Protein AF-M9M6E0-F1 (afdb_monomer)

Radius of gyration: 45.8 Å; Cα contacts (8 Å, |Δi|>4): 32; chains: 1; bounding box: 93×48×108 Å

Solvent-accessible surface area (backbone atoms only — not comparable to full-atom values): 11440 Å² total; per-residue (Å²): 133,59,72,66,59,53,52,50,52,49,52,53,52,52,49,55,54,52,54,49,54,52,36,57,73,70,68,61,60,83,78,68,93,81,53,76,69,58,56,76,75,63,64,48,94,57,34,39,86,85,77,70,43,74,64,75,74,86,47,87,81,63,52,70,94,46,72,71,65,75,50,56,62,53,67,58,52,51,54,51,51,53,52,49,62,70,67,47,79,82,61,60,78,78,70,46,75,90,62,83,51,76,61,58,53,52,59,48,48,63,55,44,60,60,47,55,55,54,50,53,50,48,52,53,51,52,50,51,52,50,53,52,52,51,34,54,74,72,69,50,61,92,84,58,89,77,79,53,68,70,60,55,53,52,50,52,52,51,52,50,56,56,53,52,54,56,54,55,56,60,59,62,70,75,72,77,86,82,87,85,89,89,132

Sequence (183 aa):
MSMEAFSHARKQKLLLLRQRRNDEQSGQASLRSNDAGLLIKRHFRNYDPITGQMRRFTSARDLPDTVEKDVDGLQQSTLADDERRRKEDLDLTNIAPKRPNWDLKRDLEKRLRRLERADKQAILVLTRQRIQAQQKAAGLDANSGDRNEASVAGLSAEIAATATADFDAASNLSQDDSESDDE

InterPro domains:
  IPR013169 mRNA splicing factor Cwf18-like [PF08315] (2-131)
  IPR013169 mRNA splicing factor Cwf18-like [PTHR31551] (2-139)

Mean predicted aligned error: 20.95 Å

Secondary structure (DSSP, 8-state):
--HHHHHHHHHHHHHHHHHHHHHHHTT-TTS----THHHHH---TTB-TTT--B----STTSSPP-HHHHHTTHHHHHHHHHHHHHHS---HHHHS-SSPPHHHHHHHHHHHHHHHHHHHHHHHHHHHHHHHHHHHHTT--TT-S---HHHHHHHHHHHHHHHHHHHHHHHHTTSSS------

Structure (mmCIF, N/CA/C/O backbone):
data_AF-M9M6E0-F1
#
_entry.id   AF-M9M6E0-F1
#
loop_
_atom_site.group_PDB
_atom_site.id
_atom_site.type_symbol
_atom_site.label_atom_id
_atom_site.label_alt_id
_atom_site.label_comp_id
_atom_site.label_asym_id
_atom_site.label_entity_id
_atom_site.label_seq_id
_atom_site.pdbx_PDB_ins_code
_atom_site.Cartn_x
_atom_site.Cartn_y
_atom_site.Cartn_z
_atom_site.occupancy
_atom_site.B_iso_or_equiv
_atom_site.auth_seq_id
_atom_site.auth_comp_id
_atom_site.auth_asym_id
_atom_site.auth_atom_id
_atom_site.pdbx_PDB_model_num
ATOM 1 N N . MET A 1 1 ? 27.372 -29.344 -26.763 1.00 55.16 1 MET A N 1
ATOM 2 C CA . MET A 1 1 ? 28.747 -29.893 -26.870 1.00 55.16 1 MET A CA 1
ATOM 3 C C . MET A 1 1 ? 29.329 -30.001 -25.465 1.00 55.16 1 MET A C 1
ATOM 5 O O . MET A 1 1 ? 29.214 -29.034 -24.725 1.00 55.16 1 MET A O 1
ATOM 9 N N . SER A 1 2 ? 29.868 -31.163 -25.077 1.00 80.88 2 SER A N 1
ATOM 10 C CA . SER A 1 2 ? 30.401 -31.415 -23.721 1.00 80.88 2 SER A CA 1
ATOM 11 C C . SER A 1 2 ? 31.633 -30.549 -23.416 1.00 80.88 2 SER A C 1
ATOM 13 O O . SER A 1 2 ? 32.454 -30.313 -24.304 1.00 80.88 2 SER A O 1
ATOM 15 N N . MET A 1 3 ? 31.787 -30.106 -22.162 1.00 77.12 3 MET A N 1
ATOM 16 C CA . MET A 1 3 ? 32.963 -29.360 -21.673 1.00 77.12 3 MET A CA 1
ATOM 17 C C . MET A 1 3 ? 34.285 -30.083 -21.957 1.00 77.12 3 MET A C 1
ATOM 19 O O . MET A 1 3 ? 35.303 -29.457 -22.258 1.00 77.12 3 MET A O 1
ATOM 23 N N . GLU A 1 4 ? 34.256 -31.410 -21.928 1.00 85.62 4 GLU A N 1
ATOM 24 C CA . GLU A 1 4 ? 35.408 -32.259 -22.208 1.00 85.62 4 GLU A CA 1
ATOM 25 C C . GLU A 1 4 ? 35.837 -32.175 -23.684 1.00 85.62 4 GLU A C 1
ATOM 27 O O . GLU A 1 4 ? 37.022 -32.081 -23.998 1.00 85.62 4 GLU A O 1
ATOM 32 N N . ALA A 1 5 ? 34.881 -32.065 -24.612 1.00 85.38 5 ALA A N 1
ATOM 33 C CA . ALA A 1 5 ? 35.184 -31.882 -26.031 1.00 85.38 5 ALA A CA 1
ATOM 34 C C . ALA A 1 5 ? 35.875 -30.530 -26.300 1.00 85.38 5 ALA A C 1
ATOM 36 O O . ALA A 1 5 ? 36.823 -30.455 -27.087 1.00 85.38 5 ALA A O 1
ATOM 37 N N . PHE A 1 6 ? 35.456 -29.464 -25.607 1.00 80.94 6 PHE A N 1
ATOM 38 C CA . PHE A 1 6 ? 36.087 -28.144 -25.717 1.00 80.94 6 PHE A CA 1
ATOM 39 C C . PHE A 1 6 ? 37.513 -28.123 -25.153 1.00 80.94 6 PHE A C 1
ATOM 41 O O . PHE A 1 6 ? 38.402 -27.498 -25.743 1.00 80.94 6 PHE A O 1
ATOM 48 N N . SER A 1 7 ? 37.756 -28.812 -24.034 1.00 87.56 7 SER A N 1
ATOM 49 C CA . SER A 1 7 ? 39.085 -28.876 -23.417 1.00 87.56 7 SER A CA 1
ATOM 50 C C . SER A 1 7 ? 40.077 -29.646 -24.301 1.00 87.56 7 SER A C 1
ATOM 52 O O . SER A 1 7 ? 41.196 -29.170 -24.531 1.00 87.56 7 SER A O 1
ATOM 54 N N . HIS A 1 8 ? 39.647 -30.765 -24.893 1.00 89.25 8 HIS A N 1
ATOM 55 C CA . HIS A 1 8 ? 40.446 -31.538 -25.843 1.00 89.25 8 HIS A CA 1
ATOM 56 C C . HIS A 1 8 ? 40.757 -30.750 -27.120 1.00 89.25 8 HIS A C 1
ATOM 58 O O . HIS A 1 8 ? 41.925 -30.686 -27.515 1.00 89.25 8 HIS A O 1
ATOM 64 N N . ALA A 1 9 ? 39.770 -30.068 -27.708 1.00 86.50 9 ALA A N 1
ATOM 65 C CA . ALA A 1 9 ? 39.982 -29.223 -28.884 1.00 86.50 9 ALA A CA 1
ATOM 66 C C . ALA A 1 9 ? 40.978 -28.079 -28.604 1.00 86.50 9 ALA A C 1
ATOM 68 O O . ALA A 1 9 ? 41.870 -27.798 -29.411 1.00 86.50 9 ALA A O 1
ATOM 69 N N . ARG A 1 10 ? 40.899 -27.447 -27.422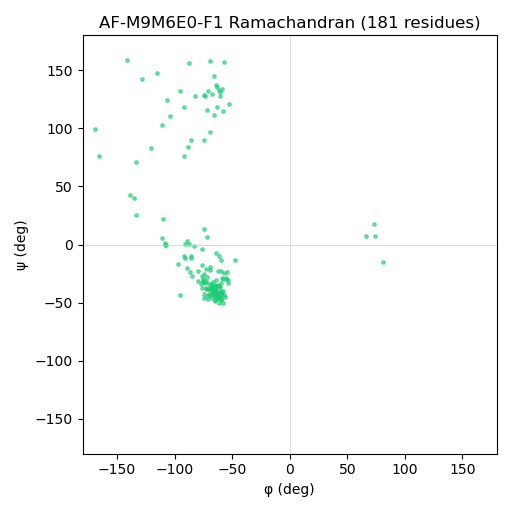 1.00 85.44 10 ARG A N 1
ATOM 70 C CA . ARG A 1 10 ? 41.856 -26.409 -27.000 1.00 85.44 10 ARG A CA 1
ATOM 71 C C . ARG A 1 10 ? 43.262 -26.971 -26.811 1.00 85.44 10 ARG A C 1
ATOM 73 O O . ARG A 1 10 ? 44.225 -26.340 -27.245 1.00 85.44 10 ARG A O 1
ATOM 80 N N . LYS A 1 11 ? 43.393 -28.145 -26.187 1.00 90.75 11 LYS A N 1
ATOM 81 C CA . LYS A 1 11 ? 44.685 -28.819 -25.989 1.00 90.75 11 LYS A CA 1
ATOM 82 C C . LYS A 1 11 ? 45.340 -29.152 -27.329 1.00 90.75 11 LYS A C 1
ATOM 84 O O . LYS A 1 11 ? 46.509 -28.831 -27.522 1.00 90.75 11 LYS A O 1
ATOM 89 N N . GLN A 1 12 ? 44.579 -29.711 -28.268 1.00 86.56 12 GLN A N 1
ATOM 90 C CA . GLN A 1 12 ? 45.041 -30.000 -29.629 1.00 86.56 12 GLN A CA 1
ATOM 91 C C . GLN A 1 12 ? 45.489 -28.723 -30.352 1.00 86.56 12 GLN A C 1
ATOM 93 O O . GLN A 1 12 ? 46.601 -28.666 -30.871 1.00 86.56 12 GLN A O 1
ATOM 98 N N . LYS A 1 13 ? 44.687 -27.651 -30.295 1.00 83.38 13 LYS A N 1
ATOM 99 C CA . LYS A 1 13 ? 45.038 -26.351 -30.888 1.00 83.38 13 LYS A CA 1
ATOM 100 C C . LYS A 1 13 ? 46.329 -25.765 -30.307 1.00 83.38 13 LYS A C 1
ATOM 102 O O . LYS A 1 13 ? 47.163 -25.253 -31.050 1.00 83.38 13 LYS A O 1
ATOM 107 N N . LEU A 1 14 ? 46.510 -25.832 -28.988 1.00 84.75 14 LEU A N 1
ATOM 108 C CA . LEU A 1 14 ? 47.720 -25.335 -28.324 1.00 84.75 14 LEU A CA 1
ATOM 109 C C . LEU A 1 14 ? 48.963 -26.150 -28.689 1.00 84.75 14 LEU A C 1
ATOM 111 O O . LEU A 1 14 ? 50.039 -25.569 -28.824 1.00 84.75 14 LEU A O 1
ATOM 115 N N . LEU A 1 15 ? 48.828 -27.466 -28.865 1.00 86.50 15 LEU A N 1
ATOM 116 C CA . LEU A 1 15 ? 49.923 -28.318 -29.330 1.00 86.50 15 LEU A CA 1
ATOM 117 C C . LEU A 1 15 ? 50.363 -27.934 -30.746 1.00 86.50 15 LEU A C 1
ATOM 119 O O . LEU A 1 15 ? 51.554 -27.718 -30.954 1.00 86.50 15 LEU A O 1
ATOM 123 N N . LEU A 1 16 ? 49.415 -27.740 -31.668 1.00 82.00 16 LEU A N 1
ATOM 124 C CA . LEU A 1 16 ? 49.704 -27.288 -33.035 1.00 82.00 16 LEU A CA 1
ATOM 125 C C . LEU A 1 16 ? 50.400 -25.915 -33.054 1.00 82.00 16 LEU A C 1
ATOM 127 O O . LEU A 1 16 ? 51.373 -25.716 -33.778 1.00 82.00 16 LEU A O 1
ATOM 131 N N . LEU A 1 17 ? 49.957 -24.973 -32.211 1.00 79.06 17 LEU A N 1
ATOM 132 C CA . LEU A 1 17 ? 50.598 -23.656 -32.088 1.00 79.06 17 LEU A CA 1
ATOM 133 C C . LEU A 1 17 ? 52.020 -23.735 -31.513 1.00 79.06 17 LEU A C 1
ATOM 135 O O . LEU A 1 17 ? 52.896 -22.985 -31.944 1.00 79.06 17 LEU A O 1
ATOM 139 N N . ARG A 1 18 ? 52.264 -24.626 -30.543 1.00 83.69 18 ARG A N 1
ATOM 140 C CA . ARG A 1 18 ? 53.599 -24.829 -29.957 1.00 83.69 18 ARG A CA 1
ATOM 141 C C . ARG A 1 18 ? 54.564 -25.479 -30.945 1.00 83.69 18 ARG A C 1
ATOM 143 O O . ARG A 1 18 ? 55.693 -25.013 -31.034 1.00 83.69 18 ARG A O 1
ATOM 150 N N . GLN A 1 19 ? 54.117 -26.501 -31.677 1.00 79.69 19 GLN A N 1
ATOM 151 C CA . GLN A 1 19 ? 54.906 -27.148 -32.733 1.00 79.69 19 GLN A CA 1
ATOM 152 C C . GLN A 1 19 ? 55.323 -26.123 -33.792 1.00 79.69 19 GLN A C 1
ATOM 154 O O . GLN A 1 19 ? 56.512 -25.928 -34.014 1.00 79.69 19 GLN A O 1
ATOM 159 N N . ARG A 1 20 ? 54.368 -25.331 -34.293 1.00 69.19 20 ARG A N 1
ATOM 160 C CA . ARG A 1 20 ? 54.651 -24.256 -35.251 1.00 69.19 20 ARG A CA 1
ATOM 161 C C . ARG A 1 20 ? 55.661 -23.226 -34.739 1.00 69.19 20 ARG A C 1
ATOM 163 O O . ARG A 1 20 ? 56.528 -22.800 -35.492 1.00 69.19 20 ARG A O 1
ATOM 170 N N . ARG A 1 21 ? 55.551 -22.786 -33.479 1.00 79.50 21 ARG A N 1
ATOM 171 C CA . ARG A 1 21 ? 56.511 -21.823 -32.908 1.00 79.50 21 ARG A CA 1
ATOM 172 C C . ARG A 1 21 ? 57.936 -22.387 -32.918 1.00 79.50 21 ARG A C 1
ATOM 174 O O . ARG A 1 21 ? 58.876 -21.633 -33.146 1.00 79.50 21 ARG A O 1
ATOM 181 N N . ASN A 1 22 ? 58.085 -23.690 -32.684 1.00 79.94 22 ASN A N 1
ATOM 182 C CA . ASN A 1 22 ? 59.382 -24.355 -32.743 1.00 79.94 22 ASN A CA 1
ATOM 183 C C . ASN A 1 22 ? 59.900 -24.444 -34.192 1.00 79.94 22 ASN A C 1
ATOM 185 O O . ASN A 1 22 ? 61.084 -24.207 -34.411 1.00 79.94 22 ASN A O 1
ATOM 189 N N . ASP A 1 23 ? 59.025 -24.692 -35.172 1.00 73.19 23 ASP A N 1
ATOM 190 C CA . ASP A 1 23 ? 59.373 -24.723 -36.606 1.00 73.19 23 ASP A CA 1
ATOM 191 C C . ASP A 1 23 ? 59.757 -23.335 -37.163 1.00 73.19 23 ASP A C 1
ATOM 193 O O . ASP A 1 23 ? 60.631 -23.207 -38.023 1.00 73.19 23 ASP A O 1
ATOM 197 N N . GLU A 1 24 ? 59.123 -22.271 -36.653 1.00 69.12 24 GLU A N 1
ATOM 198 C CA . GLU A 1 24 ? 59.487 -20.876 -36.944 1.00 69.12 24 GLU A CA 1
ATOM 199 C C . GLU A 1 24 ? 60.861 -20.518 -36.343 1.00 69.12 24 GLU A C 1
ATOM 201 O O . GLU A 1 24 ? 61.642 -19.816 -36.982 1.00 69.12 24 GLU A O 1
ATOM 206 N N . GLN A 1 25 ? 61.193 -21.033 -35.152 1.00 73.50 25 GLN A N 1
ATOM 207 C CA . GLN A 1 25 ? 62.494 -20.816 -34.501 1.00 73.50 25 GLN A CA 1
ATOM 208 C C . GLN A 1 25 ? 63.635 -21.636 -35.119 1.00 73.50 25 GLN A C 1
ATOM 210 O O . GLN A 1 25 ? 64.778 -21.185 -35.102 1.00 73.50 25 GLN A O 1
ATOM 215 N N . SER A 1 26 ? 63.346 -22.814 -35.677 1.00 73.62 26 SER A N 1
ATOM 216 C CA . SER A 1 26 ? 64.329 -23.671 -36.354 1.00 73.62 26 SER A CA 1
ATOM 217 C C . SER A 1 26 ? 64.582 -23.282 -37.819 1.00 73.62 26 SER A C 1
ATOM 219 O O . SER A 1 26 ? 65.407 -23.904 -38.486 1.00 73.62 26 SER A O 1
ATOM 221 N N . GLY A 1 27 ? 63.890 -22.257 -38.336 1.00 61.59 27 GLY A N 1
ATOM 222 C CA . GLY A 1 27 ? 64.079 -21.736 -39.694 1.00 61.59 27 GLY A CA 1
ATOM 223 C C . GLY A 1 27 ? 63.516 -22.621 -40.815 1.00 61.59 27 GLY A C 1
ATOM 224 O O . GLY A 1 27 ? 63.712 -22.310 -41.988 1.00 61.59 27 GLY A O 1
ATOM 225 N N . GLN A 1 28 ? 62.786 -23.696 -40.494 1.00 59.38 28 GLN A N 1
ATOM 226 C CA . GLN A 1 28 ? 62.188 -24.619 -41.476 1.00 59.38 28 GLN A CA 1
ATOM 227 C C . GLN A 1 28 ? 60.789 -24.197 -41.971 1.00 59.38 28 GLN A C 1
ATOM 229 O O . GLN A 1 28 ? 60.199 -24.866 -42.821 1.00 59.38 28 GLN A O 1
ATOM 234 N N . ALA A 1 29 ? 60.259 -23.065 -41.497 1.00 56.12 29 ALA A N 1
ATOM 235 C CA . ALA A 1 29 ? 58.880 -22.626 -41.735 1.00 56.12 29 ALA A CA 1
ATOM 236 C C . ALA A 1 29 ? 58.499 -22.309 -43.202 1.00 56.12 29 ALA A C 1
ATOM 238 O O . ALA A 1 29 ? 57.326 -22.075 -43.483 1.00 56.12 29 ALA A O 1
ATOM 239 N N . SER A 1 30 ? 59.444 -22.301 -44.148 1.00 51.59 30 SER A N 1
ATOM 240 C CA . SER A 1 30 ? 59.184 -21.870 -45.534 1.00 51.59 30 SER A CA 1
ATOM 241 C C . SER A 1 30 ? 58.636 -22.971 -46.465 1.00 51.59 30 SER A C 1
ATOM 243 O O . SER A 1 30 ? 58.206 -22.676 -47.575 1.00 51.59 30 SER A O 1
ATOM 245 N N . LEU A 1 31 ? 58.626 -24.246 -46.050 1.00 50.31 31 LEU A N 1
ATOM 246 C CA . LEU A 1 31 ? 58.401 -25.379 -46.972 1.00 50.31 31 LEU A CA 1
ATOM 247 C C . LEU A 1 31 ? 57.050 -26.106 -46.848 1.00 50.31 31 LEU A C 1
ATOM 249 O O . LEU A 1 31 ? 56.812 -27.055 -47.593 1.00 50.31 31 LEU A O 1
ATOM 253 N N . ARG A 1 32 ? 56.137 -25.685 -45.964 1.00 51.12 32 ARG A N 1
ATOM 254 C CA . ARG A 1 32 ? 54.793 -26.292 -45.857 1.00 51.12 32 ARG A CA 1
ATOM 255 C C . ARG A 1 32 ? 53.702 -25.256 -46.109 1.00 51.12 32 ARG A C 1
ATOM 257 O O . ARG A 1 32 ? 53.132 -24.668 -45.200 1.00 51.12 32 ARG A O 1
ATOM 264 N N . SER A 1 33 ? 53.430 -25.029 -47.388 1.00 49.62 33 SER A N 1
ATOM 265 C CA . SER A 1 33 ? 52.519 -24.009 -47.921 1.00 49.62 33 SER A CA 1
ATOM 266 C C . SER A 1 33 ? 51.017 -24.300 -47.760 1.00 49.62 33 SER A C 1
ATOM 268 O O . SER A 1 33 ? 50.220 -23.600 -48.370 1.00 49.62 33 SER A O 1
ATOM 270 N N . ASN A 1 34 ? 50.602 -25.275 -46.941 1.00 56.59 34 ASN A N 1
ATOM 271 C CA . ASN A 1 34 ? 49.201 -25.720 -46.865 1.00 56.59 34 ASN A CA 1
ATOM 272 C C . ASN A 1 34 ? 48.675 -25.910 -45.430 1.00 56.59 34 ASN A C 1
ATOM 274 O O . ASN A 1 34 ? 47.926 -26.847 -45.170 1.00 56.59 34 ASN A O 1
ATOM 278 N N . ASP A 1 35 ? 49.024 -25.026 -44.490 1.00 51.31 35 ASP A N 1
ATOM 279 C CA . ASP A 1 35 ? 48.499 -25.124 -43.124 1.00 51.31 35 ASP A CA 1
ATOM 280 C C . ASP A 1 35 ? 47.454 -24.050 -42.803 1.00 51.31 35 ASP A C 1
ATOM 282 O O . ASP A 1 35 ? 47.717 -22.843 -42.817 1.00 51.31 35 ASP A O 1
ATOM 286 N N . ALA A 1 36 ? 46.275 -24.522 -42.384 1.00 55.03 36 ALA A N 1
ATOM 287 C CA . ALA A 1 36 ? 45.150 -23.768 -41.818 1.00 55.03 36 ALA A CA 1
ATOM 288 C C . ALA A 1 36 ? 45.546 -22.761 -40.708 1.00 55.03 36 ALA A C 1
ATOM 290 O O . ALA A 1 36 ? 44.778 -21.869 -40.347 1.00 55.03 36 ALA A O 1
ATOM 291 N N . GLY A 1 37 ? 46.770 -22.851 -40.180 1.00 55.72 37 GLY A N 1
ATOM 292 C CA . GLY A 1 37 ? 47.357 -21.881 -39.262 1.00 55.72 37 GLY A CA 1
ATOM 293 C C . GLY A 1 37 ? 47.689 -20.513 -39.879 1.00 55.72 37 GLY A C 1
ATOM 294 O O . GLY A 1 37 ? 47.789 -19.536 -39.132 1.00 55.72 37 GLY A O 1
ATOM 295 N N . LEU A 1 38 ? 47.868 -20.391 -41.200 1.00 55.25 38 LEU A N 1
ATOM 296 C CA . LEU A 1 38 ? 48.040 -19.087 -41.863 1.00 55.25 38 LEU A CA 1
ATOM 297 C C . LEU A 1 38 ? 46.722 -18.302 -41.945 1.00 55.25 38 LEU A C 1
ATOM 299 O O . LEU A 1 38 ? 46.749 -17.081 -41.780 1.00 55.25 38 LEU A O 1
ATOM 303 N N . LEU A 1 39 ? 45.582 -18.992 -42.091 1.00 55.59 39 LEU A N 1
ATOM 304 C CA . LEU A 1 39 ? 44.243 -18.384 -42.054 1.00 55.59 39 LEU A CA 1
ATOM 305 C C . LEU A 1 39 ? 43.999 -17.693 -40.706 1.00 55.59 39 LEU A C 1
ATOM 307 O O . LEU A 1 39 ? 43.678 -16.508 -40.672 1.00 55.59 39 LEU A O 1
ATOM 311 N N . ILE A 1 40 ? 44.301 -18.380 -39.598 1.00 56.88 40 ILE A N 1
ATOM 312 C CA . ILE A 1 40 ? 44.114 -17.862 -38.230 1.00 56.88 40 ILE A CA 1
ATOM 313 C C . ILE A 1 40 ? 44.901 -16.558 -37.981 1.00 56.88 40 ILE A C 1
ATOM 315 O O . ILE A 1 40 ? 44.476 -15.730 -37.177 1.00 56.88 40 ILE A O 1
ATOM 319 N N . LYS A 1 41 ? 46.040 -16.346 -38.660 1.00 59.31 41 LYS A N 1
ATOM 320 C CA . LYS A 1 41 ? 46.930 -15.188 -38.436 1.00 59.31 41 LYS A CA 1
ATOM 321 C C . LYS A 1 41 ? 46.613 -13.979 -39.334 1.00 59.31 41 LYS A C 1
ATOM 323 O O . LYS A 1 41 ? 47.160 -12.908 -39.086 1.00 59.31 41 LYS A O 1
ATOM 328 N N . ARG A 1 42 ? 45.746 -14.102 -40.352 1.00 62.19 42 ARG A N 1
ATOM 329 C CA . ARG A 1 42 ? 45.405 -12.997 -41.280 1.00 62.19 42 ARG A CA 1
ATOM 330 C C . ARG A 1 42 ? 43.915 -12.924 -41.630 1.00 62.19 42 ARG A C 1
ATOM 332 O O . ARG A 1 42 ? 43.561 -12.669 -42.777 1.00 62.19 42 ARG A O 1
ATOM 339 N N . HIS A 1 43 ? 43.028 -13.096 -40.654 1.00 62.47 43 HIS A N 1
ATOM 340 C CA . HIS A 1 43 ? 41.628 -12.720 -40.855 1.00 62.47 43 HIS A CA 1
ATOM 341 C C . HIS A 1 43 ? 41.501 -11.194 -40.798 1.00 62.47 4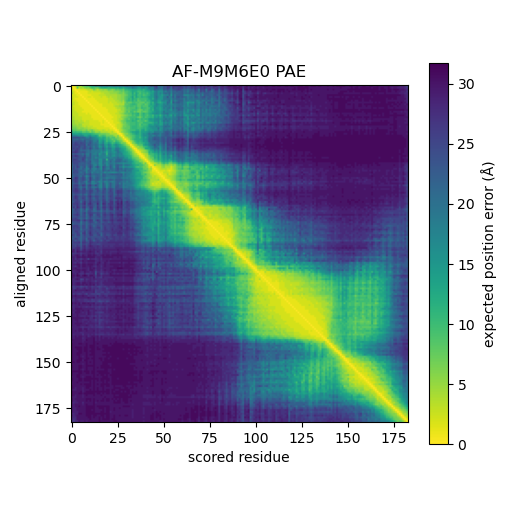3 HIS A C 1
ATOM 343 O O . HIS A 1 43 ? 41.330 -10.591 -39.740 1.00 62.47 43 HIS A O 1
ATOM 349 N N . PHE A 1 44 ? 41.644 -10.550 -41.954 1.00 70.69 44 PHE A N 1
ATOM 350 C CA . PHE A 1 44 ? 41.276 -9.150 -42.102 1.00 70.69 44 PHE A CA 1
ATOM 351 C C . PHE A 1 44 ? 39.768 -9.018 -41.877 1.00 70.69 44 PHE A C 1
ATOM 353 O O . PHE A 1 44 ? 38.993 -9.799 -42.415 1.00 70.69 44 PHE A O 1
ATOM 360 N N . ARG A 1 45 ? 39.342 -8.005 -41.114 1.00 75.44 45 ARG A N 1
ATOM 361 C CA . ARG A 1 45 ? 37.921 -7.767 -40.767 1.00 75.44 45 ARG A CA 1
ATOM 362 C C . ARG A 1 45 ? 37.007 -7.671 -42.002 1.00 75.44 45 ARG A C 1
ATOM 364 O O . ARG A 1 45 ? 35.812 -7.947 -41.906 1.00 75.44 45 ARG A O 1
ATOM 371 N N . ASN A 1 46 ? 37.599 -7.318 -43.144 1.00 77.94 46 ASN A N 1
ATOM 372 C CA . ASN A 1 46 ? 36.957 -7.148 -44.444 1.00 77.94 46 ASN A CA 1
ATOM 373 C C . ASN A 1 46 ? 36.902 -8.438 -45.279 1.00 77.94 46 ASN A C 1
ATOM 375 O O . ASN A 1 46 ? 36.470 -8.368 -46.421 1.00 77.94 46 ASN A O 1
ATOM 379 N N . TYR A 1 47 ? 37.361 -9.584 -44.769 1.00 80.56 47 TYR A N 1
ATOM 380 C CA . TYR A 1 47 ? 37.391 -10.854 -45.496 1.00 80.56 47 TYR A CA 1
ATOM 381 C C . TYR A 1 47 ? 36.728 -11.966 -44.685 1.00 80.56 47 TYR A C 1
ATOM 383 O O . TYR A 1 47 ? 36.868 -12.023 -43.461 1.00 80.56 47 TYR A O 1
ATOM 391 N N . ASP A 1 48 ? 36.014 -12.853 -45.369 1.00 77.06 48 ASP A N 1
ATOM 392 C CA . ASP A 1 48 ? 35.347 -13.981 -44.729 1.00 77.06 48 ASP A CA 1
ATOM 393 C C . ASP A 1 48 ? 36.366 -15.060 -44.339 1.00 77.06 48 ASP A C 1
ATOM 395 O O . ASP A 1 48 ? 37.157 -15.503 -45.174 1.00 77.06 48 ASP A O 1
ATOM 399 N N . PRO A 1 49 ? 36.363 -15.532 -43.080 1.00 73.50 49 PRO A N 1
ATOM 400 C CA . PRO A 1 49 ? 37.390 -16.445 -42.588 1.00 73.50 49 PRO A CA 1
ATOM 401 C C . PRO A 1 49 ? 37.318 -17.847 -43.208 1.00 73.50 49 PRO A C 1
ATOM 403 O O . PRO A 1 49 ? 38.305 -18.576 -43.153 1.00 73.50 49 PRO A O 1
ATOM 406 N N . ILE A 1 50 ? 36.168 -18.214 -43.787 1.00 72.19 50 ILE A N 1
ATOM 407 C CA . ILE A 1 50 ? 35.909 -19.528 -44.394 1.00 72.19 50 ILE A CA 1
ATOM 408 C C . ILE A 1 50 ? 36.156 -19.495 -45.907 1.00 72.19 50 ILE A C 1
ATOM 410 O O . ILE A 1 50 ? 36.760 -20.414 -46.449 1.00 72.19 50 ILE A O 1
ATOM 414 N N . THR A 1 51 ? 35.705 -18.442 -46.592 1.00 74.69 51 THR A N 1
ATOM 415 C CA . THR A 1 51 ? 35.787 -18.337 -48.060 1.00 74.69 51 THR A CA 1
ATOM 416 C C . THR A 1 51 ? 36.996 -17.531 -48.534 1.00 74.69 51 THR A C 1
ATOM 418 O O . THR A 1 51 ? 37.358 -17.615 -49.705 1.00 74.69 51 THR A O 1
ATOM 421 N N . GLY A 1 52 ? 37.628 -16.741 -47.658 1.00 72.50 52 GLY A N 1
ATOM 422 C CA . GLY A 1 52 ? 38.766 -15.881 -47.989 1.00 72.50 52 GLY A CA 1
ATOM 423 C C . GLY A 1 52 ? 38.433 -14.738 -48.952 1.00 72.50 52 GLY A C 1
ATOM 424 O O . GLY A 1 52 ? 39.343 -14.049 -49.404 1.00 72.50 52 GLY A O 1
ATOM 425 N N . GLN A 1 53 ? 37.153 -14.535 -49.278 1.00 78.50 53 GLN A N 1
ATOM 426 C CA . GLN A 1 53 ? 36.678 -13.488 -50.181 1.00 78.50 53 GLN A CA 1
ATOM 427 C C . GLN A 1 53 ? 36.413 -12.185 -49.425 1.00 78.50 53 GLN A C 1
ATOM 429 O O . GLN A 1 53 ? 36.179 -12.192 -48.214 1.00 78.50 53 GLN A O 1
ATOM 434 N N . MET A 1 54 ? 36.452 -11.056 -50.137 1.00 76.94 54 MET A N 1
ATOM 435 C CA . MET A 1 54 ? 36.140 -9.754 -49.547 1.00 76.94 54 MET A CA 1
ATOM 436 C C . MET A 1 54 ? 34.654 -9.693 -49.172 1.00 76.94 54 MET A C 1
ATOM 438 O O . MET A 1 54 ? 33.790 -9.973 -50.001 1.00 76.94 54 MET A O 1
ATOM 442 N N . ARG A 1 55 ? 34.358 -9.291 -47.935 1.00 73.69 55 ARG A N 1
ATOM 443 C CA . ARG A 1 55 ? 33.005 -9.042 -47.431 1.00 73.69 55 ARG A CA 1
ATOM 444 C C . ARG A 1 55 ? 32.427 -7.847 -48.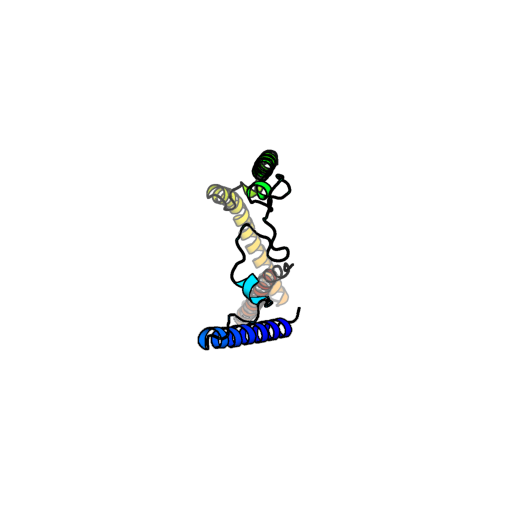178 1.00 73.69 55 ARG A C 1
ATOM 446 O O . ARG A 1 55 ? 32.908 -6.725 -48.024 1.00 73.69 55 ARG A O 1
ATOM 453 N N . ARG A 1 56 ? 31.419 -8.089 -49.015 1.00 74.19 56 ARG A N 1
ATOM 454 C CA . ARG A 1 56 ? 30.714 -7.046 -49.770 1.00 74.19 56 ARG A CA 1
ATOM 455 C C . ARG A 1 56 ? 29.366 -6.816 -49.095 1.00 74.19 56 ARG A C 1
ATOM 457 O O . ARG A 1 56 ? 28.510 -7.687 -49.145 1.00 74.19 56 ARG A O 1
ATOM 464 N N . PHE A 1 57 ? 29.186 -5.656 -48.470 1.00 67.75 57 PHE A N 1
ATOM 465 C CA . PHE A 1 57 ? 27.874 -5.198 -48.011 1.00 67.75 57 PHE A CA 1
ATOM 466 C C . PHE A 1 57 ? 27.205 -4.492 -49.190 1.00 67.75 57 PHE A C 1
ATOM 468 O O . PHE A 1 57 ? 27.463 -3.318 -49.443 1.00 67.75 57 PHE A O 1
ATOM 475 N N . THR A 1 58 ? 26.456 -5.241 -49.997 1.00 65.12 58 THR A N 1
ATOM 476 C CA . THR A 1 58 ? 25.849 -4.715 -51.232 1.00 65.12 58 THR A CA 1
ATOM 477 C C . THR A 1 58 ? 24.465 -4.125 -51.001 1.00 65.12 58 THR A C 1
ATOM 479 O O . THR A 1 58 ? 24.002 -3.312 -51.797 1.00 65.12 58 THR A O 1
ATOM 482 N N . SER A 1 59 ? 23.816 -4.497 -49.898 1.00 69.19 59 SER A N 1
ATOM 483 C CA . SER A 1 59 ? 22.483 -4.031 -49.541 1.00 69.19 59 SER A CA 1
ATOM 484 C C . SER A 1 59 ? 22.347 -3.773 -48.037 1.00 69.19 59 SER A C 1
ATOM 486 O O . SER A 1 59 ? 23.067 -4.349 -47.224 1.00 69.19 59 SER A O 1
ATOM 488 N N . ALA A 1 60 ? 21.359 -2.959 -47.648 1.00 62.41 60 ALA A N 1
ATOM 489 C CA . ALA A 1 60 ? 20.975 -2.743 -46.245 1.00 62.41 60 ALA A CA 1
ATOM 490 C C . ALA A 1 60 ? 20.528 -4.035 -45.517 1.00 62.41 60 ALA A C 1
ATOM 492 O O . ALA A 1 60 ? 20.428 -4.061 -44.289 1.00 62.41 60 ALA A O 1
ATOM 493 N N . ARG A 1 61 ? 20.271 -5.108 -46.280 1.00 63.31 61 ARG A N 1
ATOM 494 C CA . ARG A 1 61 ? 19.970 -6.464 -45.801 1.00 63.31 61 ARG A CA 1
ATOM 495 C C . ARG A 1 61 ? 21.216 -7.248 -45.384 1.00 63.31 61 ARG A C 1
ATOM 497 O O . ARG A 1 61 ? 21.088 -8.167 -44.587 1.00 63.31 61 ARG A O 1
ATOM 504 N N . ASP A 1 62 ? 22.387 -6.871 -45.895 1.00 66.44 62 ASP A N 1
ATOM 505 C CA . ASP A 1 62 ? 23.666 -7.518 -45.576 1.00 66.44 62 ASP A CA 1
ATOM 506 C C . ASP A 1 62 ? 24.297 -6.933 -44.300 1.00 66.44 62 ASP A C 1
ATOM 508 O O . ASP A 1 62 ? 25.274 -7.479 -43.780 1.00 66.44 62 ASP A O 1
ATOM 512 N N . LEU A 1 63 ? 23.771 -5.802 -43.808 1.00 69.19 63 LEU A N 1
ATOM 513 C CA . LEU A 1 63 ? 24.211 -5.208 -42.551 1.00 69.19 63 LEU A CA 1
ATOM 514 C C . LEU A 1 63 ? 23.740 -6.087 -41.384 1.00 69.19 63 LEU A C 1
ATOM 516 O O . LEU A 1 63 ? 22.556 -6.442 -41.343 1.00 69.19 63 LEU A O 1
ATOM 520 N N . PRO A 1 64 ? 24.636 -6.415 -40.433 1.00 70.38 64 PRO A N 1
ATOM 521 C CA . PRO A 1 64 ? 24.255 -7.139 -39.229 1.00 70.38 64 PRO A CA 1
ATOM 522 C C . PRO A 1 64 ? 23.162 -6.379 -38.482 1.00 70.38 64 PRO A C 1
ATOM 524 O O . PRO A 1 64 ? 23.010 -5.165 -38.649 1.00 70.38 64 PRO A O 1
ATOM 52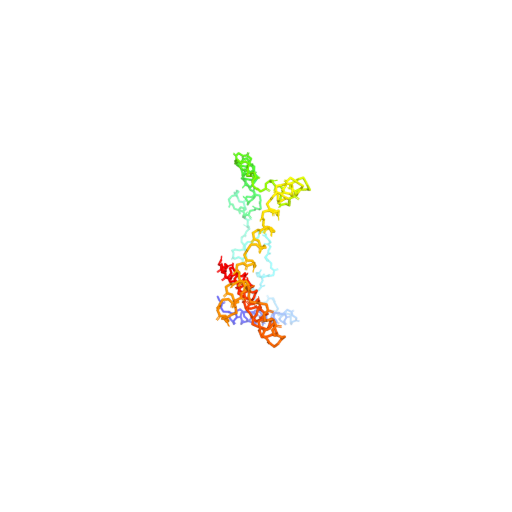7 N N . ASP A 1 65 ? 22.400 -7.100 -37.667 1.00 73.19 65 ASP A N 1
ATOM 528 C CA . ASP A 1 65 ? 21.414 -6.476 -36.796 1.00 73.19 65 ASP A CA 1
ATOM 529 C C . ASP A 1 65 ? 22.098 -5.381 -35.974 1.00 73.19 65 ASP A C 1
ATOM 531 O O . ASP A 1 65 ? 23.144 -5.614 -35.361 1.00 73.19 65 ASP A O 1
ATOM 535 N N . THR A 1 66 ? 21.615 -4.152 -36.124 1.00 81.50 66 THR A N 1
ATOM 536 C CA . THR A 1 66 ? 22.261 -2.963 -35.562 1.00 81.50 66 THR A CA 1
ATOM 537 C C . THR A 1 66 ? 21.317 -2.372 -34.530 1.00 81.50 66 THR A C 1
ATOM 539 O O . THR A 1 66 ? 20.103 -2.455 -34.696 1.00 81.50 66 THR A O 1
ATOM 542 N N . VAL A 1 67 ? 21.868 -1.766 -33.480 1.00 81.94 67 VAL A N 1
ATOM 543 C CA . VAL A 1 67 ? 21.107 -1.256 -32.326 1.00 81.94 67 VAL A CA 1
ATOM 544 C C . VAL A 1 67 ? 20.003 -0.280 -32.751 1.00 81.94 67 VAL A C 1
ATOM 546 O O . VAL A 1 67 ? 18.963 -0.196 -32.113 1.00 81.94 67 VAL A O 1
ATOM 549 N N . GLU A 1 68 ? 20.183 0.434 -33.859 1.00 82.44 68 GLU A N 1
ATOM 550 C CA . GLU A 1 68 ? 19.185 1.341 -34.420 1.00 82.44 68 GLU A CA 1
ATOM 551 C C . GLU A 1 68 ? 17.915 0.613 -34.886 1.00 82.44 68 GLU A C 1
ATOM 553 O O . GLU A 1 68 ? 16.840 1.195 -34.805 1.00 82.44 68 GLU A O 1
ATOM 558 N N . LYS A 1 69 ? 18.017 -0.646 -35.339 1.00 83.31 69 LYS A N 1
ATOM 559 C CA . LYS A 1 69 ? 16.859 -1.489 -35.684 1.00 83.31 69 LYS A CA 1
ATOM 560 C C . LYS A 1 69 ? 16.165 -2.023 -34.433 1.00 83.31 69 LYS A C 1
ATOM 562 O O . LYS A 1 69 ? 14.943 -2.069 -34.408 1.00 83.31 69 LYS A O 1
ATOM 567 N N . ASP A 1 70 ? 16.936 -2.367 -33.402 1.00 81.12 70 ASP A N 1
ATOM 568 C CA . ASP A 1 70 ? 16.403 -2.845 -32.118 1.00 81.12 70 ASP A CA 1
ATOM 569 C C . ASP A 1 70 ? 15.626 -1.752 -31.369 1.00 81.12 70 ASP A C 1
ATOM 571 O O . ASP A 1 70 ? 14.682 -2.031 -30.632 1.00 81.12 70 ASP A O 1
ATOM 575 N N . VAL A 1 71 ? 16.044 -0.495 -31.536 1.00 86.62 71 VAL A N 1
ATOM 576 C CA . VAL A 1 71 ? 15.442 0.674 -30.878 1.00 86.62 71 VAL A CA 1
ATOM 577 C C . VAL A 1 71 ? 14.327 1.300 -31.727 1.00 86.62 71 VAL A C 1
ATOM 579 O O . VAL A 1 71 ? 13.554 2.119 -31.218 1.00 86.62 71 VAL A O 1
ATOM 582 N N . ASP A 1 72 ? 14.198 0.906 -32.997 1.00 86.50 72 ASP A N 1
ATOM 583 C CA . ASP A 1 72 ? 13.141 1.406 -33.872 1.00 86.50 72 ASP A CA 1
ATOM 584 C C . ASP A 1 72 ? 11.758 1.049 -33.300 1.00 86.50 72 ASP A C 1
ATOM 586 O O . ASP A 1 72 ? 11.479 -0.084 -32.913 1.00 86.50 72 ASP A O 1
ATOM 590 N N . GLY A 1 73 ? 10.887 2.049 -33.174 1.00 87.31 73 GLY A N 1
ATOM 591 C CA . GLY A 1 73 ? 9.547 1.887 -32.599 1.00 87.31 73 GLY A CA 1
ATOM 592 C C . GLY A 1 73 ? 9.450 1.872 -31.064 1.00 87.31 73 GLY A C 1
ATOM 593 O O . GLY A 1 73 ? 8.359 2.123 -30.550 1.00 87.31 73 GLY A O 1
ATOM 594 N N . LEU A 1 74 ? 10.546 1.707 -30.309 1.00 90.00 74 LEU A N 1
ATOM 595 C CA . LEU A 1 74 ? 10.508 1.703 -28.832 1.00 90.00 74 LEU A CA 1
ATOM 596 C C . LEU A 1 74 ? 9.997 3.037 -28.256 1.00 90.00 74 LEU A C 1
ATOM 598 O O . LEU A 1 74 ? 9.285 3.088 -27.254 1.00 90.00 74 LEU A O 1
ATOM 602 N N . GLN A 1 75 ? 10.342 4.146 -28.913 1.00 87.56 75 GLN A N 1
ATOM 603 C CA . GLN A 1 75 ? 9.845 5.472 -28.545 1.00 87.56 75 GLN A CA 1
ATOM 604 C C . GLN A 1 75 ? 8.338 5.614 -28.806 1.00 87.56 75 GLN A C 1
ATOM 606 O O . GLN A 1 75 ? 7.633 6.285 -28.055 1.00 87.56 75 GLN A O 1
ATOM 611 N N . GLN A 1 76 ? 7.831 4.999 -29.875 1.00 92.81 76 GLN A N 1
ATOM 612 C CA . GLN A 1 76 ? 6.410 5.068 -30.211 1.00 92.81 76 GLN A CA 1
ATOM 613 C C . GLN A 1 76 ? 5.580 4.225 -29.240 1.00 92.81 76 GLN A C 1
ATOM 615 O O . GLN A 1 76 ? 4.514 4.668 -28.816 1.00 92.81 76 GLN A O 1
ATOM 620 N N . SER A 1 77 ? 6.083 3.054 -28.833 1.00 91.75 77 SER A N 1
ATOM 621 C CA . SER A 1 77 ? 5.408 2.211 -27.844 1.00 91.75 77 SER A CA 1
ATOM 622 C C . SER A 1 77 ? 5.346 2.867 -26.466 1.00 91.75 77 SER A C 1
ATOM 624 O O . SER A 1 77 ? 4.291 2.844 -25.841 1.00 91.75 77 SER A O 1
ATOM 626 N N . THR A 1 78 ? 6.424 3.516 -26.009 1.00 91.06 78 THR A N 1
ATOM 627 C CA . THR A 1 78 ? 6.424 4.201 -24.702 1.00 91.06 78 THR A CA 1
ATOM 628 C C . THR A 1 78 ? 5.450 5.373 -24.667 1.00 91.06 78 THR A C 1
ATOM 630 O O . THR A 1 78 ? 4.692 5.506 -23.709 1.00 91.06 78 THR A O 1
ATOM 633 N N . LEU A 1 79 ? 5.398 6.179 -25.733 1.00 92.62 79 LEU A N 1
ATOM 634 C CA . LEU A 1 79 ? 4.411 7.254 -25.867 1.00 92.62 79 LEU A CA 1
ATOM 635 C C . LEU A 1 79 ? 2.973 6.712 -25.859 1.00 92.62 79 LEU A C 1
ATOM 637 O O . LEU A 1 79 ? 2.119 7.260 -25.162 1.00 92.62 79 LEU A O 1
ATOM 641 N N . ALA A 1 80 ? 2.711 5.624 -26.589 1.00 93.00 80 ALA A N 1
ATOM 642 C CA . ALA A 1 80 ? 1.392 4.996 -26.632 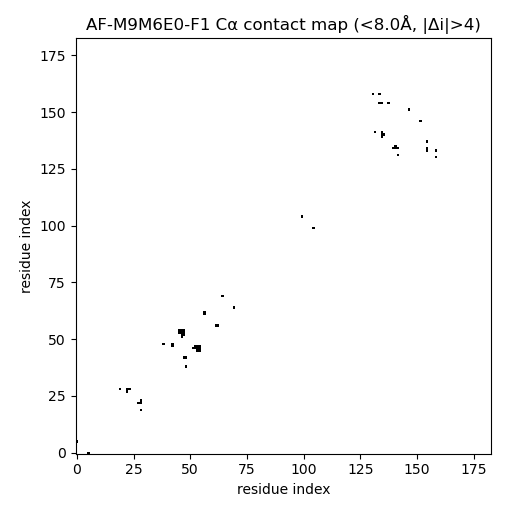1.00 93.00 80 ALA A CA 1
ATOM 643 C C . ALA A 1 80 ? 0.968 4.424 -25.267 1.00 93.00 80 ALA A C 1
ATOM 645 O O . ALA A 1 80 ? -0.186 4.583 -24.863 1.00 93.00 80 ALA A O 1
ATOM 646 N N . ASP A 1 81 ? 1.885 3.797 -24.530 1.00 89.56 81 ASP A N 1
ATOM 647 C CA . ASP A 1 81 ? 1.614 3.267 -23.191 1.00 89.56 81 ASP A CA 1
ATOM 648 C C . ASP A 1 81 ? 1.381 4.382 -22.164 1.00 89.56 81 ASP A C 1
ATOM 650 O O . ASP A 1 81 ? 0.468 4.283 -21.342 1.00 89.56 81 ASP A O 1
ATOM 654 N N . ASP A 1 82 ? 2.130 5.482 -22.243 1.00 87.81 82 ASP A N 1
ATOM 655 C CA . ASP A 1 82 ? 1.909 6.655 -21.394 1.00 87.81 82 ASP A CA 1
ATOM 656 C C . ASP A 1 82 ? 0.561 7.330 -21.675 1.00 87.81 82 ASP A C 1
ATOM 658 O O . ASP A 1 82 ? -0.098 7.823 -20.756 1.00 87.81 82 ASP A O 1
ATOM 662 N N . GLU A 1 83 ? 0.127 7.368 -22.936 1.00 88.31 83 GLU A N 1
ATOM 663 C CA . GLU A 1 83 ? -1.208 7.848 -23.300 1.00 88.31 83 GLU A CA 1
ATOM 664 C C . GLU A 1 83 ? -2.317 6.918 -22.803 1.00 88.31 83 GLU A C 1
ATOM 666 O O . GLU A 1 83 ? -3.371 7.404 -22.392 1.00 88.31 83 GLU A O 1
ATOM 671 N N . ARG A 1 84 ? -2.098 5.598 -22.812 1.00 86.12 84 ARG A N 1
ATOM 672 C CA . ARG A 1 84 ? -3.040 4.620 -22.244 1.00 86.12 84 ARG A CA 1
ATOM 673 C C . ARG A 1 84 ? -3.171 4.785 -20.735 1.00 86.12 84 ARG A C 1
ATOM 675 O O . ARG A 1 84 ? -4.287 4.954 -20.259 1.00 86.12 84 ARG A O 1
ATOM 682 N N . ARG A 1 85 ? -2.054 4.867 -20.009 1.00 81.50 85 ARG A N 1
ATOM 683 C CA . ARG A 1 85 ? -2.038 5.110 -18.554 1.00 81.50 85 ARG A CA 1
ATOM 684 C C . ARG A 1 85 ? -2.705 6.424 -18.157 1.00 81.50 85 ARG A C 1
ATOM 686 O O . ARG A 1 85 ? -3.301 6.513 -17.095 1.00 81.50 85 ARG A O 1
ATOM 693 N N . ARG A 1 86 ? -2.611 7.457 -19.001 1.00 79.19 86 ARG A N 1
ATOM 694 C CA . ARG A 1 86 ? -3.306 8.738 -18.784 1.00 79.19 86 ARG A CA 1
ATOM 695 C C . ARG A 1 86 ? -4.810 8.680 -19.069 1.00 79.19 86 ARG A C 1
ATOM 697 O O . ARG A 1 86 ? -5.533 9.528 -18.557 1.00 79.19 86 ARG A O 1
ATOM 704 N N . LYS A 1 87 ? -5.258 7.752 -19.922 1.00 78.50 87 LYS A N 1
ATOM 705 C CA . LYS A 1 87 ? -6.679 7.518 -20.242 1.00 78.50 87 LYS A CA 1
ATOM 706 C C . LYS A 1 87 ? -7.353 6.561 -19.263 1.00 78.50 87 LYS A C 1
ATOM 708 O O . LYS A 1 87 ? -8.573 6.587 -19.171 1.00 78.50 87 LYS A O 1
ATOM 713 N N . GLU A 1 88 ? -6.584 5.708 -18.592 1.00 80.69 88 GLU A N 1
ATOM 714 C CA . GLU A 1 88 ? -7.076 4.890 -17.486 1.00 80.69 88 GLU A CA 1
ATOM 715 C C . GLU A 1 88 ? -7.574 5.805 -16.359 1.00 80.69 88 GLU A C 1
ATOM 717 O O . GLU A 1 88 ? -6.921 6.789 -15.999 1.00 80.69 88 GLU A O 1
ATOM 722 N N . ASP A 1 89 ? -8.767 5.506 -15.843 1.00 72.38 89 ASP A N 1
ATOM 723 C CA . ASP A 1 89 ? -9.377 6.273 -14.762 1.00 72.38 89 ASP A CA 1
ATOM 724 C C . ASP A 1 89 ? -8.454 6.268 -13.534 1.00 72.38 89 ASP A C 1
ATOM 726 O O . ASP A 1 89 ? -7.920 5.234 -13.130 1.00 72.38 89 ASP A O 1
ATOM 730 N N . LEU A 1 90 ? -8.253 7.447 -12.939 1.00 71.25 90 LEU A N 1
ATOM 731 C CA . LEU A 1 90 ? -7.404 7.626 -11.760 1.00 71.25 90 LEU A CA 1
ATOM 732 C C . LEU A 1 90 ? -7.893 6.738 -10.608 1.00 71.25 90 LEU A C 1
ATOM 734 O O . LEU A 1 90 ? -8.964 6.974 -10.045 1.00 71.25 90 LEU A O 1
ATOM 738 N N . ASP A 1 91 ? -7.077 5.763 -10.206 1.00 76.81 91 ASP A N 1
ATOM 739 C CA . ASP A 1 91 ? -7.341 4.941 -9.027 1.00 76.81 91 ASP A CA 1
ATOM 740 C C . ASP A 1 91 ? -7.187 5.773 -7.742 1.00 76.81 91 ASP A C 1
ATOM 742 O O . ASP A 1 91 ? -6.097 5.981 -7.196 1.00 76.81 91 ASP A O 1
ATOM 746 N N . LEU A 1 92 ? -8.326 6.264 -7.250 1.00 71.56 92 LEU A N 1
ATOM 747 C CA . LEU A 1 92 ? -8.435 7.086 -6.046 1.00 71.56 92 LEU A CA 1
ATOM 748 C C . LEU A 1 92 ? -7.907 6.374 -4.792 1.00 71.56 92 LEU A C 1
ATOM 750 O O . LEU A 1 92 ? -7.531 7.043 -3.829 1.00 71.56 92 LEU A O 1
ATOM 754 N N . THR A 1 93 ? -7.862 5.040 -4.786 1.00 73.12 93 THR A N 1
ATOM 755 C CA . THR A 1 93 ? -7.428 4.263 -3.618 1.00 73.12 93 THR A CA 1
ATOM 756 C C . THR A 1 93 ? -5.913 4.303 -3.424 1.00 73.12 93 THR A C 1
ATOM 758 O O . THR A 1 93 ? -5.434 4.325 -2.290 1.00 73.12 93 THR A O 1
ATOM 761 N N . ASN A 1 94 ? -5.155 4.397 -4.518 1.00 77.19 94 ASN A N 1
ATOM 762 C CA . ASN A 1 94 ? -3.697 4.487 -4.493 1.00 77.19 94 ASN A CA 1
ATOM 763 C C . ASN A 1 94 ? -3.210 5.937 -4.293 1.00 77.19 94 ASN A C 1
ATOM 765 O O . ASN A 1 94 ? -2.146 6.175 -3.723 1.00 77.19 94 ASN A O 1
ATOM 769 N N . ILE A 1 95 ? -4.019 6.915 -4.722 1.00 74.31 95 ILE A N 1
ATOM 770 C CA . ILE A 1 95 ? -3.750 8.355 -4.569 1.00 74.31 95 ILE A CA 1
ATOM 771 C C . ILE A 1 95 ? -4.085 8.847 -3.151 1.00 74.31 95 ILE A C 1
ATOM 773 O O . ILE A 1 95 ? -3.446 9.777 -2.649 1.00 74.31 95 ILE A O 1
ATOM 777 N N . ALA A 1 96 ? -5.076 8.246 -2.485 1.00 78.19 96 ALA A N 1
ATOM 778 C CA . ALA A 1 96 ? -5.450 8.634 -1.131 1.00 78.19 96 ALA A CA 1
ATOM 779 C C . ALA A 1 96 ? -4.308 8.358 -0.126 1.00 78.19 96 ALA A C 1
ATOM 781 O O . ALA A 1 96 ? -3.685 7.292 -0.150 1.00 78.19 96 ALA A O 1
ATOM 782 N N . PRO A 1 97 ? -4.024 9.290 0.806 1.00 78.44 97 PRO A N 1
ATOM 783 C CA . PRO A 1 97 ? -2.993 9.083 1.811 1.00 78.44 97 PRO A CA 1
ATOM 784 C C . PRO A 1 97 ? -3.360 7.898 2.709 1.00 78.44 97 PRO A C 1
ATOM 786 O O . PRO A 1 97 ? -4.351 7.929 3.434 1.00 78.44 97 PRO A O 1
ATOM 789 N N . LYS A 1 98 ? -2.511 6.864 2.704 1.00 72.50 98 LYS A N 1
ATOM 790 C CA . LYS A 1 98 ? -2.705 5.632 3.492 1.00 72.50 98 LYS A CA 1
ATOM 791 C C . LYS A 1 98 ? -2.718 5.863 5.007 1.00 72.50 98 LYS A C 1
ATOM 793 O O . LYS A 1 98 ? -3.223 5.031 5.753 1.00 72.50 98 LYS A O 1
ATOM 798 N N . ARG A 1 99 ? -2.126 6.965 5.488 1.00 80.31 99 ARG A N 1
ATOM 799 C CA . ARG A 1 99 ? -2.069 7.289 6.921 1.00 80.31 99 ARG A CA 1
ATOM 800 C C . ARG A 1 99 ? -3.226 8.221 7.286 1.00 80.31 99 ARG A C 1
ATOM 802 O O . ARG A 1 99 ? -3.394 9.237 6.608 1.00 80.31 99 ARG A O 1
ATOM 809 N N . PRO A 1 100 ? -3.973 7.937 8.368 1.00 80.50 100 PRO A N 1
ATOM 810 C CA . PRO A 1 100 ? -5.039 8.821 8.813 1.00 80.50 100 PRO A CA 1
ATOM 811 C C . PRO A 1 100 ? -4.451 10.189 9.154 1.00 80.50 100 PRO A C 1
ATOM 813 O O . PRO A 1 100 ? -3.449 10.297 9.867 1.00 80.50 100 PRO A O 1
ATOM 816 N N . ASN A 1 101 ? -5.075 11.244 8.640 1.00 80.69 101 ASN A N 1
ATOM 817 C CA . ASN A 1 101 ? -4.733 12.596 9.046 1.00 80.69 101 ASN A CA 1
ATOM 818 C C . ASN A 1 101 ? -5.185 12.828 10.505 1.00 80.69 101 ASN A C 1
ATOM 820 O O . ASN A 1 101 ? -6.057 12.146 11.051 1.00 80.69 101 ASN A O 1
ATOM 824 N N . TRP A 1 102 ? -4.561 13.803 11.162 1.00 86.69 102 TRP A N 1
ATOM 825 C CA . TRP A 1 102 ? -4.898 14.199 12.534 1.00 86.69 102 TRP A CA 1
ATOM 826 C C . TRP A 1 102 ? -6.380 14.604 12.691 1.00 86.69 102 TRP A C 1
ATOM 828 O O . TRP A 1 102 ? -6.942 14.487 13.778 1.00 86.69 102 TRP A O 1
ATOM 838 N N . ASP A 1 103 ? -7.008 15.025 11.590 1.00 84.38 103 ASP A N 1
ATOM 839 C CA . ASP A 1 103 ? -8.416 15.405 11.498 1.00 84.38 103 ASP A CA 1
ATOM 840 C C . ASP A 1 103 ? -9.357 14.191 11.604 1.00 84.38 103 ASP A C 1
ATOM 842 O O . ASP A 1 103 ? -10.249 14.175 12.449 1.00 84.38 103 ASP A O 1
ATOM 846 N N . LEU A 1 104 ? -9.078 13.110 10.864 1.00 85.25 104 LEU A N 1
ATOM 847 C CA . LEU A 1 104 ? -9.798 11.836 10.965 1.00 85.25 104 LEU A CA 1
ATOM 848 C C . LEU A 1 104 ? -9.719 11.270 12.380 1.00 85.25 104 LEU A C 1
ATOM 850 O O . LEU A 1 104 ? -10.725 10.804 12.912 1.00 85.25 104 LEU A O 1
ATOM 854 N N . LYS A 1 105 ? -8.542 11.347 13.015 1.00 86.19 105 LYS A N 1
ATOM 855 C CA . LYS A 1 105 ? -8.377 10.906 14.405 1.00 86.19 105 LYS A CA 1
ATOM 856 C C . LYS A 1 105 ? -9.290 11.695 15.345 1.00 86.19 105 LYS A C 1
ATOM 858 O O . LYS A 1 105 ? -9.985 11.097 16.162 1.00 86.19 105 LYS A O 1
ATOM 863 N N . ARG A 1 106 ? -9.327 13.022 15.210 1.00 90.12 106 ARG A N 1
ATOM 864 C CA . ARG A 1 106 ? -10.147 13.903 16.053 1.00 90.12 106 ARG A CA 1
ATOM 865 C C . ARG A 1 106 ? -11.646 13.664 15.853 1.00 90.12 106 ARG A C 1
ATOM 867 O O . ARG A 1 106 ? -12.401 13.609 16.827 1.00 90.12 106 ARG A O 1
ATOM 874 N N . ASP A 1 107 ? -12.080 13.518 14.607 1.00 89.69 107 ASP A N 1
ATOM 875 C CA . ASP A 1 107 ? -13.488 13.305 14.274 1.00 89.69 107 ASP A CA 1
ATOM 876 C C . ASP A 1 107 ? -13.979 11.924 14.726 1.00 89.69 107 ASP A C 1
ATOM 878 O O . ASP A 1 107 ? -15.094 11.795 15.248 1.00 89.69 107 ASP A O 1
ATOM 882 N N . LEU A 1 108 ? -13.126 10.904 14.604 1.00 91.81 108 LEU A N 1
ATOM 883 C CA . LEU A 1 108 ? -13.377 9.559 15.113 1.00 91.81 108 LEU A CA 1
ATOM 884 C C . LEU A 1 108 ? -13.429 9.545 16.645 1.00 91.81 108 LEU A C 1
ATOM 886 O O . LEU A 1 108 ? -14.357 8.975 17.217 1.00 91.81 108 LEU A O 1
ATOM 890 N N . GLU A 1 109 ? -12.518 10.246 17.320 1.00 91.75 109 GLU A N 1
ATOM 891 C CA . GLU A 1 109 ? -12.490 10.341 18.784 1.00 91.75 109 GLU A CA 1
ATOM 892 C C . GLU A 1 109 ? -13.763 10.992 19.353 1.00 91.75 109 GLU A C 1
ATOM 894 O O . GLU A 1 109 ? -14.297 10.565 20.380 1.00 91.75 109 GLU A O 1
ATOM 899 N N . LYS A 1 110 ? -14.341 11.975 18.652 1.00 91.75 110 LYS A N 1
ATOM 900 C CA . LYS A 1 110 ? -15.634 12.568 19.033 1.00 91.75 110 LYS A CA 1
ATOM 901 C C . LYS A 1 110 ? -16.784 11.554 18.978 1.00 91.75 110 LYS A C 1
ATOM 903 O O . LYS A 1 110 ? -17.694 11.629 19.809 1.00 91.75 110 LYS A O 1
ATOM 908 N N . ARG A 1 111 ? -16.762 10.629 18.011 1.00 91.94 111 ARG A N 1
ATOM 909 C CA . ARG A 1 111 ? -17.751 9.544 17.886 1.00 91.94 111 ARG A CA 1
ATOM 910 C C . ARG A 1 111 ? -17.516 8.467 18.947 1.00 91.94 111 ARG A C 1
ATOM 912 O O . ARG A 1 111 ? -18.466 8.113 19.645 1.00 91.94 111 ARG A O 1
ATOM 919 N N . LEU A 1 112 ? -16.264 8.042 19.137 1.00 94.50 112 LEU A N 1
ATOM 920 C CA . LEU A 1 112 ? -15.873 7.073 20.166 1.00 94.50 112 LEU A CA 1
ATOM 921 C C . LEU A 1 112 ? -16.239 7.540 21.571 1.00 94.50 112 LEU A C 1
ATOM 923 O O . LEU A 1 112 ? -16.799 6.764 22.329 1.00 94.50 112 LEU A O 1
ATOM 927 N N . ARG A 1 113 ? -16.071 8.822 21.908 1.00 93.06 113 ARG A N 1
ATOM 928 C CA . ARG A 1 113 ? -16.409 9.345 23.245 1.00 93.06 113 ARG A CA 1
ATOM 929 C C . ARG A 1 113 ? -17.859 9.083 23.674 1.00 93.06 113 ARG A C 1
ATOM 931 O O . ARG A 1 113 ? -18.145 9.002 24.870 1.00 93.06 113 ARG A O 1
ATOM 938 N N . ARG A 1 114 ? -18.801 9.009 22.724 1.00 90.38 114 ARG A N 1
ATOM 939 C CA . ARG A 1 114 ? -20.198 8.642 23.018 1.00 90.38 114 ARG A CA 1
ATOM 940 C C . ARG A 1 114 ? -20.325 7.146 23.299 1.00 90.38 114 ARG A C 1
ATOM 942 O O . ARG A 1 114 ? -21.006 6.782 24.252 1.00 90.38 114 ARG A O 1
ATOM 949 N N . LEU A 1 115 ? -19.649 6.329 22.497 1.00 94.94 115 LEU A N 1
ATOM 950 C CA . LEU A 1 115 ? -19.639 4.874 22.610 1.00 94.94 115 LEU A CA 1
ATOM 951 C C . LEU A 1 115 ? -18.925 4.407 23.887 1.00 94.94 115 LEU A C 1
ATOM 953 O O . LEU A 1 115 ? -19.515 3.681 24.671 1.00 94.94 115 LEU A O 1
ATOM 957 N N . GLU A 1 116 ? -17.750 4.958 24.197 1.00 94.75 116 GLU A N 1
ATOM 958 C CA . GLU A 1 116 ? -16.954 4.637 25.391 1.00 94.75 116 GLU A CA 1
ATOM 959 C C . GLU A 1 116 ? -17.738 4.766 26.705 1.00 94.75 116 GLU A C 1
ATOM 961 O O . GLU A 1 116 ? -17.446 4.085 27.687 1.00 94.75 116 GLU A O 1
ATOM 966 N N . ARG A 1 117 ? -18.724 5.671 26.766 1.00 94.38 117 ARG A N 1
ATOM 967 C CA . ARG A 1 117 ? -19.596 5.809 27.942 1.00 94.38 117 ARG A CA 1
ATOM 968 C C . ARG A 1 117 ? -20.559 4.634 28.063 1.00 94.38 117 ARG A C 1
ATOM 970 O O . ARG A 1 117 ? -20.723 4.116 29.165 1.00 94.38 117 ARG A O 1
ATOM 977 N N . ALA A 1 118 ? -21.173 4.235 26.953 1.00 95.06 118 ALA A N 1
ATOM 978 C CA . ALA A 1 118 ? -22.058 3.080 26.897 1.00 95.06 118 ALA A CA 1
ATOM 979 C C . ALA A 1 118 ? -21.275 1.782 27.140 1.00 95.06 118 ALA A C 1
ATOM 981 O O . ALA A 1 118 ? -21.720 0.953 27.926 1.00 95.06 118 ALA A O 1
ATOM 982 N N . ASP A 1 119 ? -20.069 1.660 26.584 1.00 96.19 119 ASP A N 1
ATOM 983 C CA . ASP A 1 119 ? -19.199 0.497 26.775 1.00 96.19 119 ASP A CA 1
ATOM 984 C C . ASP A 1 119 ? -18.796 0.339 28.240 1.00 96.19 119 ASP A C 1
ATOM 986 O O . ASP A 1 119 ? -18.932 -0.741 28.806 1.00 96.19 119 ASP A O 1
ATOM 990 N N . LYS A 1 120 ? -18.389 1.423 28.915 1.00 95.44 120 LYS A N 1
ATOM 991 C CA . LYS A 1 120 ? -18.090 1.386 30.359 1.00 95.44 120 LYS A CA 1
ATOM 992 C C . LYS A 1 120 ? -19.307 0.962 31.181 1.00 95.44 120 LYS A C 1
ATOM 994 O O . LYS A 1 120 ? -19.166 0.188 32.123 1.00 95.44 120 LYS A O 1
ATOM 999 N N . GLN A 1 121 ? -20.502 1.440 30.832 1.00 95.94 121 GLN A N 1
ATOM 1000 C CA . GLN A 1 121 ? -21.738 1.014 31.495 1.00 95.94 121 GLN A CA 1
ATOM 1001 C C . GLN A 1 121 ? -22.032 -0.468 31.241 1.00 95.94 121 GLN A C 1
ATOM 1003 O O . GLN A 1 121 ? -22.345 -1.190 32.187 1.00 95.94 121 GLN A O 1
ATOM 1008 N N . ALA A 1 122 ? -21.883 -0.934 30.002 1.00 96.62 122 ALA A N 1
ATOM 1009 C CA . ALA A 1 122 ? -22.065 -2.332 29.633 1.00 96.62 122 ALA A CA 1
ATOM 1010 C C . ALA A 1 122 ? -21.070 -3.238 30.370 1.00 96.62 122 ALA A C 1
ATOM 1012 O O . ALA A 1 122 ? -21.486 -4.227 30.968 1.00 96.62 122 ALA A O 1
ATOM 1013 N N . ILE A 1 123 ? -19.790 -2.856 30.434 1.00 95.44 123 ILE A N 1
ATOM 1014 C CA . ILE A 1 123 ? -18.750 -3.563 31.194 1.00 95.44 123 ILE A CA 1
ATOM 1015 C C . ILE A 1 123 ? -19.151 -3.688 32.668 1.00 95.44 123 ILE A C 1
ATOM 1017 O O . ILE A 1 123 ? -19.062 -4.776 33.237 1.00 95.44 123 ILE A O 1
ATOM 1021 N N . LEU A 1 124 ? -19.650 -2.614 33.292 1.00 96.38 124 LEU A N 1
ATOM 1022 C CA . LEU A 1 124 ? -20.099 -2.645 34.689 1.00 96.38 124 LEU A CA 1
ATOM 1023 C C . LEU A 1 124 ? -21.307 -3.571 34.893 1.00 96.38 124 LEU A C 1
ATOM 1025 O O . LEU A 1 124 ? -21.352 -4.317 35.873 1.00 96.38 124 LEU A O 1
ATOM 1029 N N . VAL A 1 125 ? -22.279 -3.542 33.977 1.00 95.88 125 VAL A N 1
ATOM 1030 C CA . VAL A 1 125 ? -23.463 -4.413 34.029 1.00 95.88 125 VAL A CA 1
ATOM 1031 C C . VAL A 1 125 ? -23.064 -5.879 33.866 1.00 95.88 125 VAL A C 1
ATOM 1033 O O . VAL A 1 125 ? -23.468 -6.702 34.686 1.00 95.88 125 VAL A O 1
ATOM 1036 N N . LEU A 1 126 ? -22.231 -6.196 32.874 1.00 95.44 126 LEU A N 1
ATOM 1037 C CA . LEU A 1 126 ? -21.733 -7.550 32.626 1.00 95.44 126 LEU A CA 1
ATOM 1038 C C . LEU A 1 126 ? -20.912 -8.069 33.808 1.00 95.44 126 LEU A C 1
ATOM 1040 O O . LEU A 1 126 ? -21.127 -9.189 34.264 1.00 95.44 126 LEU A O 1
ATOM 1044 N N . THR A 1 127 ? -20.038 -7.234 34.374 1.00 93.56 127 THR A N 1
ATOM 1045 C CA . THR A 1 127 ? -19.253 -7.593 35.566 1.00 93.56 127 THR A CA 1
ATOM 1046 C C . THR A 1 127 ? -20.163 -7.888 36.758 1.00 93.56 127 THR A C 1
ATOM 1048 O O . THR A 1 127 ? -19.978 -8.890 37.445 1.00 93.56 127 THR A O 1
ATOM 1051 N N . ARG A 1 128 ? -21.198 -7.067 36.989 1.00 92.31 128 ARG A N 1
ATOM 1052 C CA . ARG A 1 128 ? -22.176 -7.308 38.062 1.00 92.31 128 ARG A CA 1
ATOM 1053 C C . ARG A 1 128 ? -22.943 -8.613 37.845 1.00 92.31 128 ARG A C 1
ATOM 1055 O O . ARG A 1 128 ? -23.099 -9.373 38.797 1.00 92.31 128 ARG A O 1
ATOM 1062 N N . GLN A 1 129 ? -23.415 -8.871 36.626 1.00 91.56 129 GLN A N 1
ATOM 1063 C CA . GLN A 1 129 ? -24.120 -10.110 36.288 1.00 91.56 129 GLN A CA 1
ATOM 1064 C C . GLN A 1 129 ? -23.225 -11.333 36.500 1.00 91.56 129 GLN A C 1
ATOM 1066 O O . GLN A 1 129 ? -23.670 -12.312 37.094 1.00 91.56 129 GLN A O 1
ATOM 1071 N N . ARG A 1 130 ? -21.953 -11.248 36.092 1.00 88.25 130 ARG A N 1
ATOM 1072 C CA . ARG A 1 130 ? -20.960 -12.311 36.277 1.00 88.25 130 ARG A CA 1
ATOM 1073 C C . ARG A 1 130 ? -20.721 -12.619 37.755 1.00 88.25 130 ARG A C 1
ATOM 1075 O O . ARG A 1 130 ? -20.855 -13.771 38.154 1.00 88.25 130 ARG A O 1
ATOM 1082 N N . ILE A 1 131 ? -20.468 -11.595 38.573 1.00 87.50 131 ILE A N 1
ATOM 1083 C CA . ILE A 1 131 ? -20.266 -11.757 40.023 1.00 87.50 131 ILE A CA 1
ATOM 1084 C C . ILE A 1 131 ? -21.512 -12.362 40.683 1.00 87.50 131 ILE A C 1
ATOM 1086 O O . ILE A 1 131 ? -21.400 -13.265 41.505 1.00 87.50 131 ILE A O 1
ATOM 1090 N N . GLN A 1 132 ? -22.712 -11.904 40.314 1.00 85.50 132 GLN A N 1
ATOM 1091 C CA . GLN A 1 132 ? -23.959 -12.454 40.853 1.00 85.50 132 GLN A CA 1
ATOM 1092 C C . GLN A 1 132 ? -24.190 -13.910 40.437 1.00 85.50 132 GLN A C 1
ATOM 1094 O O . GLN A 1 132 ? -24.670 -14.702 41.245 1.00 85.50 132 GLN A O 1
ATOM 1099 N N . ALA A 1 133 ? -23.868 -14.274 39.194 1.00 86.44 133 ALA A N 1
ATOM 1100 C CA . ALA A 1 133 ? -23.959 -15.653 38.725 1.00 86.44 133 ALA A CA 1
ATOM 1101 C C . ALA A 1 133 ? -22.989 -16.567 39.491 1.00 86.44 133 ALA A C 1
ATOM 1103 O O . ALA A 1 133 ? -23.397 -17.639 39.928 1.00 86.44 133 ALA A O 1
ATOM 1104 N N . GLN A 1 134 ?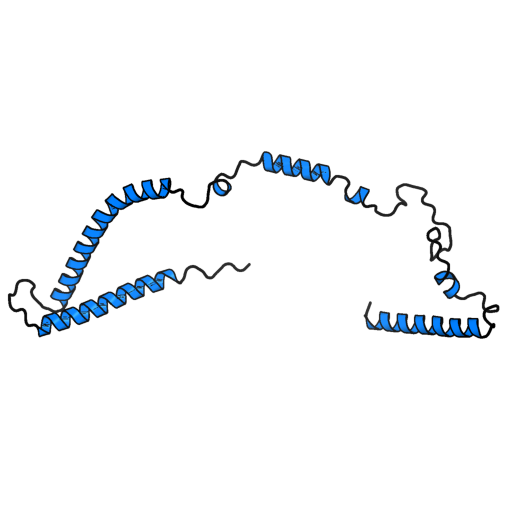 -21.755 -16.112 39.732 1.00 82.12 134 GLN A N 1
ATOM 1105 C CA . GLN A 1 134 ? -20.764 -16.837 40.536 1.00 82.12 134 GLN A CA 1
ATOM 1106 C C . GLN A 1 134 ? -21.201 -16.984 42.001 1.00 82.12 134 GLN A C 1
ATOM 1108 O O . GLN A 1 134 ? -21.142 -18.080 42.545 1.00 82.12 134 GLN A O 1
ATOM 1113 N N . GLN A 1 135 ? -21.733 -15.929 42.627 1.00 81.25 135 GLN A N 1
ATOM 1114 C CA . GLN A 1 135 ? -22.269 -15.999 43.996 1.00 81.25 135 GLN A CA 1
ATOM 1115 C C . GLN A 1 135 ? -23.439 -16.985 44.119 1.00 81.25 135 GLN A C 1
ATOM 1117 O O . GLN A 1 135 ? -23.476 -17.780 45.057 1.00 81.25 135 GLN A O 1
ATOM 1122 N N . LYS A 1 136 ? -24.365 -16.979 43.148 1.00 82.19 136 LYS A N 1
ATOM 1123 C CA . LYS A 1 136 ? -25.480 -17.937 43.094 1.00 82.19 136 LYS A CA 1
ATOM 1124 C C . LYS A 1 136 ? -24.999 -19.372 42.882 1.00 82.19 136 LYS A C 1
ATOM 1126 O O . LYS A 1 136 ? -25.516 -20.271 43.534 1.00 82.19 136 LYS A O 1
ATOM 1131 N N . ALA A 1 137 ? -24.023 -19.587 41.997 1.00 80.44 137 ALA A N 1
ATOM 1132 C CA . ALA A 1 137 ? -23.427 -20.903 41.768 1.00 80.44 137 ALA A CA 1
ATOM 1133 C C . ALA A 1 137 ? -22.708 -21.435 43.020 1.00 80.44 137 ALA A C 1
ATOM 1135 O O . ALA A 1 137 ? -22.788 -22.624 43.310 1.00 80.44 137 ALA A O 1
ATOM 1136 N N . ALA A 1 138 ? -22.088 -20.546 43.799 1.00 78.75 138 ALA A N 1
ATOM 1137 C CA . ALA A 1 138 ? -21.473 -20.868 45.083 1.00 78.75 138 ALA A CA 1
ATOM 1138 C C . ALA A 1 138 ? -22.487 -21.048 46.237 1.00 78.75 138 ALA A C 1
ATOM 1140 O O . ALA A 1 138 ? -22.089 -21.381 47.351 1.00 78.75 138 ALA A O 1
ATOM 1141 N N . GLY A 1 139 ? -23.790 -20.829 46.006 1.00 75.19 139 GLY A N 1
ATOM 1142 C CA . GLY A 1 139 ? -24.833 -20.967 47.028 1.00 75.19 139 GLY A CA 1
ATOM 1143 C C . GLY A 1 139 ? -24.849 -19.854 48.084 1.00 75.19 139 GLY A C 1
ATOM 1144 O O . GLY A 1 139 ? -25.440 -20.040 49.146 1.00 75.19 139 GLY A O 1
ATOM 1145 N N . LEU A 1 140 ? -24.212 -18.706 47.820 1.00 65.56 140 LEU A N 1
ATOM 1146 C CA . LEU A 1 140 ? -24.236 -17.546 48.713 1.00 65.56 140 LEU A CA 1
ATOM 1147 C C . LEU A 1 140 ? -25.380 -16.594 48.342 1.00 65.56 140 LEU A C 1
ATOM 1149 O O . LEU A 1 140 ? -25.390 -15.990 47.267 1.00 65.56 140 LEU A O 1
ATOM 1153 N N . ASP A 1 141 ? -26.317 -16.400 49.271 1.00 65.50 141 ASP A N 1
ATOM 1154 C CA . ASP A 1 141 ? -27.356 -15.379 49.149 1.00 65.50 141 ASP A CA 1
ATOM 1155 C C . ASP A 1 141 ? -26.760 -13.979 49.339 1.00 65.50 141 ASP A C 1
ATOM 1157 O O . ASP A 1 141 ? -26.332 -13.603 50.426 1.00 65.50 141 ASP A O 1
ATOM 1161 N N . ALA A 1 142 ? -26.807 -13.150 48.293 1.00 62.47 142 ALA A N 1
ATOM 1162 C CA . ALA A 1 142 ? -26.287 -11.777 48.316 1.00 62.47 142 ALA A CA 1
ATOM 1163 C C . A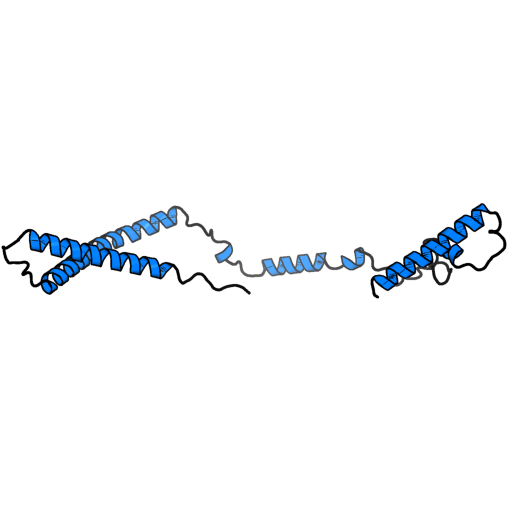LA A 1 142 ? -26.977 -10.842 49.342 1.00 62.47 142 ALA A C 1
ATOM 1165 O O . ALA A 1 142 ? -26.511 -9.722 49.556 1.00 62.47 142 ALA A O 1
ATOM 1166 N N . ASN A 1 143 ? -28.084 -11.282 49.954 1.00 63.81 143 ASN A N 1
ATOM 1167 C CA . ASN A 1 143 ? -28.860 -10.543 50.954 1.00 63.81 143 ASN A CA 1
ATOM 1168 C C . ASN A 1 143 ? -28.716 -11.113 52.381 1.00 63.81 143 ASN A C 1
ATOM 1170 O O . ASN A 1 143 ? -29.324 -10.580 53.309 1.00 63.81 143 ASN A O 1
ATOM 1174 N N . SER A 1 144 ? -27.940 -12.188 52.575 1.00 58.03 144 SER A N 1
ATOM 1175 C CA . SER A 1 144 ? -27.617 -12.681 53.913 1.00 58.03 144 SER A CA 1
ATOM 1176 C C . SER A 1 144 ? -26.455 -11.853 54.478 1.00 58.03 144 SER A C 1
ATOM 1178 O O . SER A 1 144 ? -25.431 -11.628 53.835 1.00 58.03 144 SER A O 1
ATOM 1180 N N . GLY A 1 145 ? -26.627 -11.320 55.687 1.00 57.31 145 GLY A N 1
ATOM 1181 C CA . GLY A 1 145 ? -25.600 -10.527 56.374 1.00 57.31 145 GLY A CA 1
ATOM 1182 C C . GLY A 1 145 ? -24.408 -11.348 56.880 1.00 57.31 145 GLY A C 1
ATOM 1183 O O . GLY A 1 145 ? -23.562 -10.796 57.578 1.00 57.31 145 GLY A O 1
ATOM 1184 N N . ASP A 1 146 ? -24.336 -12.641 56.555 1.00 58.66 146 ASP A N 1
ATOM 1185 C CA . ASP A 1 146 ? -23.326 -13.572 57.056 1.00 58.66 146 ASP A CA 1
ATOM 1186 C C . ASP A 1 146 ? -22.122 -13.629 56.103 1.00 58.66 146 ASP A C 1
ATOM 1188 O O . ASP A 1 146 ? -21.963 -14.526 55.273 1.00 58.66 146 ASP A O 1
ATOM 1192 N N . ARG A 1 147 ? -21.286 -12.589 56.161 1.00 59.56 147 ARG A N 1
ATOM 1193 C CA . ARG A 1 147 ? -20.041 -12.506 55.385 1.00 59.56 147 ARG A CA 1
ATOM 1194 C C . ARG A 1 147 ? -18.901 -13.149 56.172 1.00 59.56 147 ARG A C 1
ATOM 1196 O O . ARG A 1 147 ? -18.143 -12.452 56.837 1.00 59.56 147 ARG A O 1
ATOM 1203 N N . ASN A 1 148 ? -18.758 -14.467 56.080 1.00 62.56 148 ASN A N 1
ATOM 1204 C CA . ASN A 1 148 ? -17.568 -15.149 56.593 1.00 62.56 148 ASN A CA 1
ATOM 1205 C C . ASN A 1 148 ? -16.356 -14.885 55.679 1.00 62.56 148 ASN A C 1
ATOM 1207 O O . ASN A 1 148 ? -16.418 -15.115 54.475 1.00 62.56 148 ASN A O 1
ATOM 1211 N N . GLU A 1 149 ? -15.227 -14.430 56.233 1.00 62.22 149 GLU A N 1
ATOM 1212 C CA . GLU A 1 149 ? -14.030 -14.061 55.448 1.00 62.22 149 GLU A CA 1
ATOM 1213 C C . GLU A 1 149 ? -13.486 -15.212 54.580 1.00 62.22 149 GLU A C 1
ATOM 1215 O O . GLU A 1 149 ? -12.980 -14.986 53.479 1.00 62.22 149 GLU A O 1
ATOM 1220 N N . ALA A 1 150 ? -13.670 -16.458 55.024 1.00 62.06 150 ALA A N 1
ATOM 1221 C CA . ALA A 1 150 ? -13.281 -17.650 54.275 1.00 62.06 150 ALA A CA 1
ATOM 1222 C C . ALA A 1 150 ? -14.076 -17.836 52.966 1.00 62.06 150 ALA A C 1
ATOM 1224 O O . ALA A 1 150 ? -13.513 -18.288 51.969 1.00 62.06 150 ALA A O 1
ATOM 1225 N N . SER A 1 151 ? -15.361 -17.458 52.930 1.00 63.97 151 SER A N 1
ATOM 1226 C CA . SER A 1 151 ? -16.176 -17.576 51.713 1.00 63.97 151 SER A CA 1
ATOM 1227 C C . SER A 1 151 ? -15.855 -16.470 50.705 1.00 63.97 151 SER A C 1
ATOM 1229 O O . SER A 1 151 ? -15.815 -16.720 49.501 1.00 63.97 151 SER A O 1
ATOM 1231 N N . VAL A 1 152 ? -15.524 -15.268 51.189 1.00 64.50 152 VAL A N 1
ATOM 1232 C CA . VAL A 1 152 ? -15.071 -14.145 50.353 1.00 64.50 152 VAL A CA 1
ATOM 1233 C C . VAL A 1 152 ? -13.718 -14.452 49.701 1.00 64.50 152 VAL A C 1
ATOM 1235 O O . VAL A 1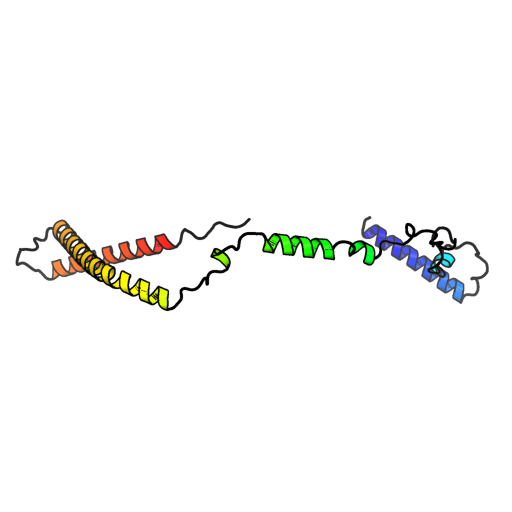 152 ? -13.529 -14.152 48.521 1.00 64.50 152 VAL A O 1
ATOM 1238 N N . ALA A 1 153 ? -12.794 -15.092 50.426 1.00 68.81 153 ALA A N 1
ATOM 1239 C CA . ALA A 1 153 ? -11.498 -15.510 49.888 1.00 68.81 153 ALA A CA 1
ATOM 1240 C C . ALA A 1 153 ? -11.629 -16.604 48.809 1.00 68.81 153 ALA A C 1
ATOM 1242 O O . ALA A 1 153 ? -10.987 -16.500 47.763 1.00 68.81 153 ALA A O 1
ATOM 1243 N N . GLY A 1 154 ? -12.500 -17.602 49.017 1.00 67.56 154 GLY A N 1
ATOM 1244 C CA . GLY A 1 154 ? -12.784 -18.648 48.023 1.00 67.56 154 GLY A CA 1
ATOM 1245 C C . GLY A 1 154 ? -13.392 -18.092 46.731 1.00 67.56 154 GLY A C 1
ATOM 1246 O O . GLY A 1 154 ? -12.895 -18.373 45.643 1.00 67.56 154 GLY A O 1
ATOM 1247 N N . LEU A 1 155 ? -14.385 -17.203 46.854 1.00 64.25 155 LEU A N 1
ATOM 1248 C CA . LEU A 1 155 ? -14.971 -16.482 45.718 1.00 64.25 155 LEU A CA 1
ATOM 1249 C C . LEU A 1 155 ? -13.929 -15.636 44.973 1.00 64.25 155 LEU A C 1
ATOM 1251 O O . LEU A 1 155 ? -13.904 -15.626 43.748 1.00 64.25 155 LEU A O 1
ATOM 1255 N N . SER A 1 156 ? -13.047 -14.937 45.693 1.00 66.75 156 SER A N 1
ATOM 1256 C CA . SER A 1 156 ? -12.009 -14.092 45.082 1.00 66.75 156 SER A CA 1
ATOM 1257 C C . SER A 1 156 ? -11.000 -14.910 44.267 1.00 66.75 156 SER A C 1
ATOM 1259 O O . SER A 1 156 ? -10.580 -14.470 43.197 1.00 66.75 156 SER A O 1
ATOM 1261 N N . ALA A 1 157 ? -10.646 -16.109 44.740 1.00 70.94 157 ALA A N 1
ATOM 1262 C CA . ALA A 1 157 ? -9.753 -17.024 44.035 1.00 70.94 157 ALA A CA 1
ATOM 1263 C C . ALA A 1 157 ? -10.407 -17.628 42.778 1.00 70.94 157 ALA A C 1
ATOM 1265 O O . ALA A 1 157 ? -9.778 -17.658 41.720 1.00 70.94 157 ALA A O 1
ATOM 1266 N N . GLU A 1 158 ? -11.679 -18.037 42.851 1.00 67.00 158 GLU A N 1
ATOM 1267 C CA . GLU A 1 158 ? -12.420 -18.530 41.679 1.00 67.00 158 GLU A CA 1
ATOM 1268 C C . GLU A 1 158 ? -12.667 -17.429 40.636 1.00 67.00 158 GLU A C 1
ATOM 1270 O O . GLU A 1 158 ? -12.499 -17.656 39.435 1.00 67.00 158 GLU A O 1
ATOM 1275 N N . ILE A 1 159 ? -13.001 -16.208 41.071 1.00 68.88 159 ILE A N 1
ATOM 1276 C CA . ILE A 1 159 ? -13.151 -15.044 40.185 1.00 68.88 159 ILE A CA 1
ATOM 1277 C C . ILE A 1 159 ? -11.832 -14.748 39.465 1.00 68.88 159 ILE A C 1
ATOM 1279 O O . ILE A 1 159 ? -11.844 -14.534 38.252 1.00 68.88 159 ILE A O 1
ATOM 1283 N N . ALA A 1 160 ? -10.703 -14.771 40.181 1.00 70.31 160 ALA A N 1
ATOM 1284 C CA . ALA A 1 160 ? -9.384 -14.549 39.595 1.00 70.31 160 ALA A CA 1
ATOM 1285 C C . ALA A 1 160 ? -9.027 -15.625 38.556 1.00 70.31 160 ALA A C 1
ATOM 1287 O O . ALA A 1 160 ? -8.618 -15.277 37.452 1.00 70.31 160 ALA A O 1
ATOM 1288 N N . ALA A 1 161 ? -9.266 -16.906 38.855 1.00 69.19 161 ALA A N 1
ATOM 1289 C CA . ALA A 1 161 ? -9.004 -18.008 37.926 1.00 69.19 161 ALA A CA 1
ATOM 1290 C C . ALA A 1 161 ? -9.892 -17.961 36.666 1.00 69.19 161 ALA A C 1
ATOM 1292 O O . ALA A 1 161 ? -9.433 -18.240 35.558 1.00 69.19 161 ALA A O 1
ATOM 1293 N N . THR A 1 162 ? -11.162 -17.564 36.807 1.00 69.00 162 THR A N 1
ATOM 1294 C CA . THR A 1 162 ? -12.074 -17.435 35.654 1.00 69.00 162 THR A CA 1
ATOM 1295 C C . THR A 1 162 ? -11.780 -16.172 34.830 1.00 69.00 162 THR A C 1
ATOM 1297 O O . THR A 1 162 ? -12.069 -16.119 33.637 1.00 69.00 162 THR A O 1
ATOM 1300 N N . ALA A 1 163 ? -11.231 -15.116 35.438 1.00 65.7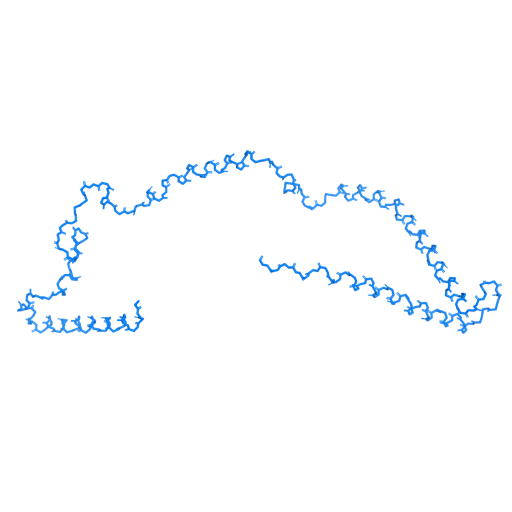5 163 ALA A N 1
ATOM 1301 C CA . ALA A 1 163 ? -10.835 -13.901 34.726 1.00 65.75 163 ALA A CA 1
ATOM 1302 C C . ALA A 1 163 ? -9.567 -14.109 33.881 1.00 65.75 163 ALA A C 1
ATOM 1304 O O . ALA A 1 163 ? -9.495 -13.585 32.771 1.00 65.75 163 ALA A O 1
ATOM 1305 N N . THR A 1 164 ? -8.598 -14.893 34.366 1.00 65.62 164 THR A N 1
ATOM 1306 C CA . THR A 1 164 ? -7.392 -15.237 33.595 1.00 65.62 164 THR A CA 1
ATOM 1307 C C . THR A 1 164 ? -7.713 -16.139 32.403 1.00 65.62 164 THR A C 1
ATOM 1309 O O . THR A 1 164 ? -7.199 -15.903 31.316 1.00 65.62 164 THR A O 1
ATOM 1312 N N . ALA A 1 165 ? -8.638 -17.093 32.561 1.00 67.12 165 ALA A N 1
ATOM 1313 C CA . ALA A 1 165 ? -9.045 -17.989 31.475 1.00 67.12 165 ALA A CA 1
ATOM 1314 C C . ALA A 1 165 ? -9.704 -17.254 30.286 1.00 67.12 165 ALA A C 1
ATOM 1316 O O . ALA A 1 165 ? -9.415 -17.567 29.133 1.00 67.12 165 ALA A O 1
ATOM 1317 N N . ASP A 1 166 ? -10.549 -16.250 30.546 1.00 65.06 166 ASP A N 1
ATOM 1318 C CA . ASP A 1 166 ? -11.191 -15.467 29.476 1.00 65.06 166 ASP A CA 1
ATOM 1319 C C . ASP A 1 166 ? -10.210 -14.519 28.766 1.00 65.06 166 ASP A C 1
ATOM 1321 O O . ASP A 1 166 ? -10.365 -14.242 27.576 1.00 65.06 166 ASP A O 1
ATOM 1325 N N . PHE A 1 167 ? -9.201 -14.012 29.482 1.00 61.03 167 PHE A N 1
ATOM 1326 C CA . PHE A 1 167 ? -8.179 -13.140 28.900 1.00 61.03 167 PHE A CA 1
ATOM 1327 C C . PHE A 1 167 ? -7.240 -13.921 27.965 1.00 61.03 167 PHE A C 1
ATOM 1329 O O . PHE A 1 167 ? -6.905 -13.433 26.886 1.00 61.03 167 PHE A O 1
ATOM 1336 N N . ASP A 1 168 ? -6.895 -15.159 28.333 1.00 59.19 168 ASP A N 1
ATOM 1337 C CA . ASP A 1 168 ? -6.086 -16.068 27.509 1.00 59.19 168 ASP A CA 1
ATOM 1338 C C . ASP A 1 168 ? -6.854 -16.621 26.290 1.00 59.19 168 ASP A C 1
ATOM 1340 O O . ASP A 1 168 ? -6.265 -16.909 25.248 1.00 59.19 168 ASP A O 1
ATOM 1344 N N . ALA A 1 169 ? -8.184 -16.731 26.364 1.00 58.47 169 ALA A N 1
ATOM 1345 C CA . ALA A 1 169 ? -9.005 -17.116 25.213 1.00 58.47 169 ALA A CA 1
ATOM 1346 C C . ALA A 1 169 ? -9.059 -16.017 24.131 1.00 58.47 169 ALA A C 1
ATOM 1348 O O . ALA A 1 169 ? -9.094 -16.321 22.939 1.00 58.47 169 ALA A O 1
ATOM 1349 N N . ALA A 1 170 ? -9.040 -14.740 24.530 1.00 56.78 170 ALA A N 1
ATOM 1350 C CA . ALA A 1 170 ? -9.058 -13.610 23.601 1.00 56.78 170 ALA A CA 1
ATOM 1351 C C . ALA A 1 170 ? -7.703 -13.376 22.904 1.00 56.78 170 ALA A C 1
ATOM 1353 O O . ALA A 1 170 ? -7.685 -12.933 21.758 1.00 56.78 170 ALA A O 1
ATOM 1354 N N . SER A 1 171 ? -6.580 -13.685 23.563 1.00 58.09 171 SER A N 1
ATOM 1355 C CA . SER A 1 171 ? -5.236 -13.565 22.974 1.00 58.09 171 SER A CA 1
ATOM 1356 C C . SER A 1 171 ? -4.932 -14.667 21.952 1.00 58.09 171 SER A C 1
ATOM 1358 O O . SER A 1 171 ? -4.259 -14.407 20.957 1.00 58.09 171 SER A O 1
ATOM 1360 N N . ASN A 1 172 ? -5.486 -15.870 22.133 1.00 55.22 172 ASN A N 1
ATOM 1361 C CA . ASN A 1 172 ? -5.341 -16.964 21.168 1.00 55.22 172 ASN A CA 1
ATOM 1362 C C . ASN A 1 172 ? -6.157 -16.770 19.877 1.00 55.22 172 ASN A C 1
ATOM 1364 O O . ASN A 1 172 ? -5.806 -17.358 18.859 1.00 55.22 172 ASN A O 1
ATOM 1368 N N . LEU A 1 173 ? -7.204 -15.933 19.872 1.00 48.72 173 LEU A N 1
ATOM 1369 C CA . LEU A 1 173 ? -7.996 -15.671 18.660 1.00 48.72 173 LEU A CA 1
ATOM 1370 C C . LEU A 1 173 ? -7.308 -14.726 17.659 1.00 48.72 173 LEU A C 1
ATOM 1372 O O . LEU A 1 173 ? -7.720 -14.669 16.507 1.00 48.72 173 LEU A O 1
ATOM 1376 N N . SER A 1 174 ? -6.289 -13.966 18.075 1.00 51.12 174 SER A N 1
ATOM 1377 C CA . SER A 1 174 ? -5.595 -13.008 17.199 1.00 51.12 174 SER A CA 1
ATOM 1378 C C . SER A 1 174 ? -4.378 -13.580 16.465 1.00 51.12 174 SER A C 1
ATOM 1380 O O . SER A 1 174 ? -3.714 -12.836 15.749 1.00 51.12 174 SER A O 1
ATOM 1382 N N . GLN A 1 175 ? -4.051 -14.860 16.667 1.00 51.47 175 GLN A N 1
ATOM 1383 C CA . GLN A 1 175 ? -2.791 -15.458 16.207 1.00 51.47 175 GLN A CA 1
ATOM 1384 C C . GLN A 1 175 ? -2.948 -16.420 15.008 1.00 51.47 175 GLN A C 1
ATOM 1386 O O . GLN A 1 175 ? -1.938 -16.936 14.546 1.00 51.47 175 GLN A O 1
ATOM 1391 N N . ASP A 1 176 ? -4.166 -16.648 14.493 1.00 44.62 176 ASP A N 1
ATOM 1392 C CA . ASP A 1 176 ? -4.447 -17.711 13.500 1.00 44.62 176 ASP A CA 1
ATOM 1393 C C . ASP A 1 176 ? -4.793 -17.214 12.074 1.00 44.62 176 ASP A C 1
ATOM 1395 O O . ASP A 1 176 ? -5.096 -18.015 11.202 1.00 44.62 176 ASP A O 1
ATOM 1399 N N . ASP A 1 177 ? -4.717 -15.904 11.796 1.00 46.88 177 ASP A N 1
ATOM 1400 C CA . ASP A 1 177 ? -5.155 -15.317 10.506 1.00 46.88 177 ASP A CA 1
ATOM 1401 C C . ASP A 1 177 ? -4.003 -14.797 9.608 1.00 46.88 177 ASP A C 1
ATOM 1403 O O . ASP A 1 177 ? -4.222 -13.944 8.747 1.00 46.88 177 ASP A O 1
ATOM 1407 N N . SER A 1 178 ? -2.755 -15.260 9.781 1.00 46.97 178 SER A N 1
ATOM 1408 C CA . SER A 1 178 ? -1.608 -14.699 9.031 1.00 46.97 178 SER A CA 1
ATOM 1409 C C . SER A 1 178 ? -0.634 -15.686 8.382 1.00 46.97 178 SER A C 1
ATOM 1411 O O . SER A 1 178 ? 0.508 -15.303 8.146 1.00 46.97 178 SER A O 1
ATOM 1413 N N . GLU A 1 179 ? -1.043 -16.912 8.050 1.00 52.66 179 GLU A N 1
ATOM 1414 C CA . GLU A 1 179 ? -0.146 -17.871 7.381 1.00 52.66 179 GLU A CA 1
ATOM 1415 C C . GLU A 1 179 ? -0.813 -18.575 6.184 1.00 52.66 179 GLU A C 1
ATOM 1417 O O . GLU A 1 179 ? -1.112 -19.764 6.234 1.00 52.66 179 GLU A O 1
ATOM 1422 N N . SER A 1 180 ? -1.042 -17.843 5.089 1.00 49.50 180 SER A N 1
ATOM 1423 C CA . SER A 1 180 ? -1.071 -18.425 3.736 1.00 49.50 180 SER A CA 1
ATOM 1424 C C . SER A 1 180 ? -1.090 -17.324 2.673 1.00 49.50 180 SER A C 1
ATOM 1426 O O . SER A 1 180 ? -2.148 -16.765 2.414 1.00 49.50 180 SER A O 1
ATOM 1428 N N . ASP A 1 181 ? 0.065 -17.015 2.083 1.00 49.09 181 ASP A N 1
ATOM 1429 C CA . ASP A 1 181 ? 0.179 -16.537 0.695 1.00 49.09 181 ASP A CA 1
ATOM 1430 C C . ASP A 1 181 ? 1.657 -16.630 0.267 1.00 49.09 181 ASP A C 1
ATOM 1432 O O . ASP A 1 181 ? 2.394 -15.646 0.239 1.00 49.09 181 ASP A O 1
ATOM 1436 N N . ASP A 1 182 ? 2.084 -17.861 -0.026 1.00 54.88 182 ASP A N 1
ATOM 1437 C CA . ASP A 1 182 ? 3.210 -18.160 -0.916 1.00 54.88 182 ASP A CA 1
ATOM 1438 C C . ASP A 1 182 ? 2.614 -18.804 -2.181 1.00 54.88 182 ASP A C 1
ATOM 1440 O O . ASP A 1 182 ? 2.234 -19.972 -2.129 1.00 54.88 182 ASP A O 1
ATOM 1444 N N . GLU A 1 183 ? 2.503 -18.042 -3.277 1.00 47.50 183 GLU A N 1
ATOM 1445 C CA . GLU A 1 183 ? 2.778 -18.441 -4.679 1.00 47.50 183 GLU A CA 1
ATOM 1446 C C . GLU A 1 183 ? 3.012 -17.199 -5.561 1.00 47.50 183 GLU A C 1
ATOM 1448 O O . GLU A 1 183 ? 2.180 -16.262 -5.538 1.00 47.50 183 GLU A O 1
#

pLDDT: mean 74.62, std 13.78, range [44.62, 96.62]

Organism: Pseudozyma antarctica (strain T-34) (NCBI:txid1151754)

Foldseek 3Di:
DDPVVVVVVVVVVVVVVVVQVVCVVVVVNPPDPDDLVVLVVDPDVQADSPPRHGNDPPDPVSDPDDVCNVCPCVVVVVVVVVVVVVVPPDPVVVVDDPDDDPVNVVVVVVVVVVVVVVVVVVVVVVVVVVLVVLCVVVVHDPPDPDDDVVVVVVSVVVVVVVVVVVVVVVVVVVPPPPDDDDD